Protein AF-A0A9E3WUK9-F1 (afdb_monomer)

Mean predicted aligned error: 15.16 Å

pLDDT: mean 86.9, std 18.85, range [27.3, 98.88]

Solvent-accessible surface area (backbone atoms only — not comparable to full-atom values): 19152 Å² total; per-residue (Å²): 93,77,51,70,45,28,37,90,62,9,17,43,30,38,31,35,29,62,89,91,53,71,79,43,73,78,41,73,63,50,59,67,64,46,23,39,55,69,23,28,66,18,68,28,69,38,76,79,72,46,25,43,40,34,34,31,18,22,61,63,6,18,42,30,39,31,38,27,46,70,85,51,74,73,41,73,69,43,74,60,47,60,68,60,51,26,40,54,17,15,26,35,22,41,36,54,38,78,74,67,48,22,44,39,36,35,32,23,20,65,66,5,17,39,28,35,37,35,30,44,70,85,51,71,70,39,72,76,44,77,65,44,61,68,42,45,16,28,52,32,25,38,38,25,49,40,59,36,76,79,74,48,24,43,40,37,40,31,17,9,62,61,5,16,39,27,37,36,38,30,42,73,88,50,72,71,44,73,65,42,70,66,42,58,68,63,75,39,46,57,26,24,48,54,47,52,46,68,42,77,95,66,47,26,42,42,34,39,36,40,70,92,55,59,32,38,34,37,26,45,74,83,48,75,72,45,70,68,45,69,63,74,88,78,71,80,72,71,80,68,89,68,82,87,82,83,83,87,86,85,89,84,84,88,84,79,88,80,87,87,77,88,70,95,79,74,90,73,97,59,79,79,70,43,59,93,83,36,31,54,30,50,79,43,102,84,36,72,53,64,31,48,60,69,53,22,55,48,37,52,51,40,63,74,41,27,73,84,34,37,29,63,85,36,98,72,41,63,61,16,44,36,93,82,38,36,61,32,54,77,48,95,87,37,59,43,30,32,42,63,68,54,25,53,50,39,50,49,54,53,61,75,67,108

Sequence (354 aa):
LEVLFIGADGKLNVLWKEQNGPWKGPVGISNANIAPPGGGVSLAYYPLNQQLEATFVANNGAVHVIWKTQNGPWNPPVSLTGASVAPPGAATSTTYYPINHQLESFFVDREGAVSLVWKANNGRWSAPVRLSPVGAGVPGRQIASVYQPLNRQLEVLTAGADGALVHLWKANNGAWAAPVALSKPGVATPGSKLSVAFQPLNNQLEAFYSDGELGFVWKAQNQSWVAARRFPAGAPQKPGVSDTTRESGGIAPADRSDAIAADQSAFAMAPRRCKSGFVWREAKPDDYICVPPASRTRTAQENAQAASRRDPNGAYGPNTCVAGYVWREAFDGDVVCVTPEVRATVREENRLSS

Structure (mmCIF, N/CA/C/O backbone):
data_AF-A0A9E3WUK9-F1
#
_entry.id   AF-A0A9E3WUK9-F1
#
loop_
_atom_site.group_PDB
_atom_site.id
_atom_site.type_symbol
_atom_site.label_atom_id
_atom_site.label_alt_id
_atom_site.label_comp_id
_atom_site.label_asym_id
_atom_site.label_entity_id
_atom_site.label_seq_id
_atom_site.pdbx_PDB_ins_code
_atom_site.Cartn_x
_atom_site.Cartn_y
_atom_site.Cartn_z
_atom_site.occupancy
_atom_site.B_iso_or_equiv
_atom_site.auth_seq_id
_atom_site.auth_comp_id
_atom_site.auth_asym_id
_atom_site.auth_atom_id
_atom_site.pdbx_PDB_model_num
ATOM 1 N N . LEU A 1 1 ? -8.243 12.948 11.351 1.00 92.44 1 LEU A N 1
ATOM 2 C CA . LEU A 1 1 ? -7.173 11.934 11.190 1.00 92.44 1 LEU A CA 1
ATOM 3 C C . LEU A 1 1 ? -7.554 10.723 12.013 1.00 92.44 1 LEU A C 1
ATOM 5 O O . LEU A 1 1 ? -8.015 10.911 13.133 1.00 92.44 1 LEU A O 1
ATOM 9 N N . GLU A 1 2 ? -7.347 9.525 11.478 1.00 95.50 2 GLU A N 1
ATOM 10 C CA . GLU A 1 2 ? -7.652 8.255 12.137 1.00 95.50 2 GLU A CA 1
ATOM 11 C C . GLU A 1 2 ? -6.465 7.308 12.047 1.00 95.50 2 GLU A C 1
ATOM 13 O O . GLU A 1 2 ? -5.737 7.312 11.056 1.00 95.50 2 GLU A O 1
ATOM 18 N N . VAL A 1 3 ? -6.289 6.506 13.092 1.00 97.38 3 VAL A N 1
ATOM 19 C CA . VAL A 1 3 ? -5.293 5.442 13.175 1.00 97.38 3 VAL A CA 1
ATOM 20 C C . VAL A 1 3 ? -6.001 4.201 13.683 1.00 97.38 3 VAL A C 1
ATOM 22 O O . VAL A 1 3 ? -6.723 4.258 14.681 1.00 97.38 3 VAL A O 1
ATOM 25 N N . LEU A 1 4 ? -5.801 3.091 12.982 1.00 98.50 4 LEU A N 1
ATOM 26 C CA . LEU A 1 4 ? -6.384 1.805 13.327 1.00 98.50 4 LEU A CA 1
ATOM 27 C C . LEU A 1 4 ? -5.282 0.810 13.680 1.00 98.50 4 LEU A C 1
ATOM 29 O O . LEU A 1 4 ? -4.190 0.862 13.119 1.00 98.50 4 LEU A O 1
ATOM 33 N N . PHE A 1 5 ? -5.582 -0.105 14.597 1.00 98.56 5 PHE A N 1
ATOM 34 C CA . PHE A 1 5 ? -4.666 -1.169 15.003 1.00 98.56 5 PHE A CA 1
ATOM 35 C C . PHE A 1 5 ?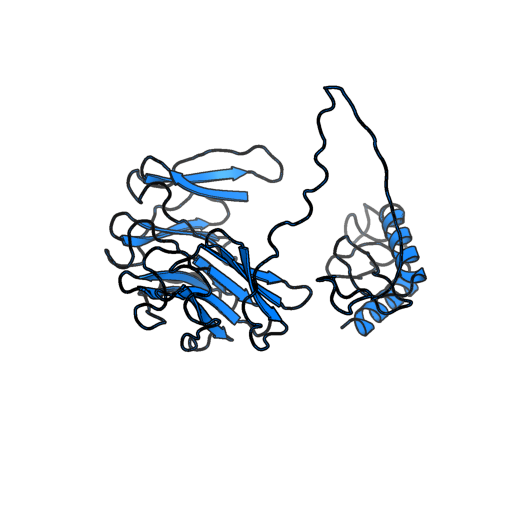 -5.428 -2.358 15.597 1.00 98.56 5 PHE A C 1
ATOM 37 O O . PHE A 1 5 ? -6.522 -2.191 16.140 1.00 98.56 5 PHE A O 1
ATOM 44 N N . ILE A 1 6 ? -4.837 -3.554 15.531 1.00 98.75 6 ILE A N 1
ATOM 45 C CA . ILE A 1 6 ? -5.334 -4.720 16.270 1.00 98.75 6 ILE A CA 1
ATOM 46 C C . ILE A 1 6 ? -4.713 -4.728 17.671 1.00 98.75 6 ILE A C 1
ATOM 48 O O . ILE A 1 6 ? -3.493 -4.818 17.815 1.00 98.75 6 ILE A O 1
ATOM 52 N N . GLY A 1 7 ? -5.552 -4.610 18.699 1.00 98.38 7 GLY A N 1
ATOM 53 C CA . GLY A 1 7 ? -5.149 -4.573 20.104 1.00 98.38 7 GLY A CA 1
ATOM 54 C C . GLY A 1 7 ? -4.708 -5.933 20.650 1.00 98.38 7 GLY A C 1
ATOM 55 O O . GLY A 1 7 ? -4.828 -6.963 19.988 1.00 98.38 7 GLY A O 1
ATOM 56 N N . ALA A 1 8 ? -4.225 -5.941 21.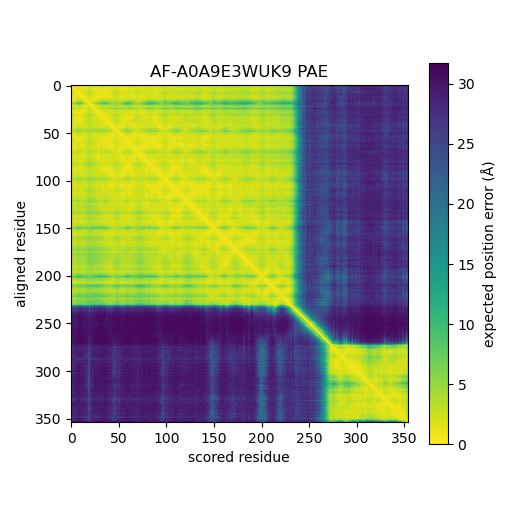895 1.00 98.12 8 ALA A N 1
ATOM 57 C CA . ALA A 1 8 ? -3.814 -7.162 22.598 1.00 98.12 8 ALA A CA 1
ATOM 58 C C . ALA A 1 8 ? -4.962 -8.173 22.791 1.00 98.12 8 ALA A C 1
ATOM 60 O O . ALA A 1 8 ? -4.718 -9.370 22.884 1.00 98.12 8 ALA A O 1
ATOM 61 N N . ASP A 1 9 ? -6.210 -7.697 22.799 1.00 97.88 9 ASP A N 1
ATOM 62 C CA . ASP A 1 9 ? -7.436 -8.501 22.841 1.00 97.88 9 ASP A CA 1
ATOM 63 C C . ASP A 1 9 ? -7.871 -9.019 21.454 1.00 97.88 9 ASP A C 1
ATOM 65 O O . ASP A 1 9 ? -8.982 -9.529 21.292 1.00 97.88 9 ASP A O 1
ATOM 69 N N . GLY A 1 10 ? -7.038 -8.838 20.423 1.00 98.38 10 GLY A N 1
ATOM 70 C CA . GLY A 1 10 ? -7.336 -9.225 19.046 1.00 98.38 10 GLY A CA 1
ATOM 71 C C . GLY A 1 10 ? -8.462 -8.413 18.405 1.00 98.38 10 GLY A C 1
ATOM 72 O O . GLY A 1 10 ? -9.002 -8.828 17.380 1.00 98.38 10 GLY A O 1
ATOM 73 N N . LYS A 1 11 ? -8.850 -7.281 19.008 1.00 98.44 11 LYS A N 1
ATOM 74 C CA . LYS A 1 11 ? -9.889 -6.379 18.509 1.00 98.44 11 LYS A CA 1
ATOM 75 C C . LYS A 1 11 ? -9.291 -5.316 17.595 1.00 98.44 11 LYS A C 1
ATOM 77 O O . LYS A 1 11 ? -8.262 -4.726 17.918 1.00 98.44 11 LYS A O 1
ATOM 82 N N . LEU A 1 12 ? -9.967 -4.997 16.496 1.00 98.62 12 LEU A N 1
ATOM 83 C CA . LEU A 1 12 ? -9.683 -3.787 15.728 1.00 98.62 12 LEU A CA 1
ATOM 84 C C . LEU A 1 12 ? -10.168 -2.552 16.493 1.00 98.62 12 LEU A C 1
ATOM 86 O O . LEU A 1 12 ? -11.351 -2.443 16.826 1.00 98.62 12 LEU A O 1
ATOM 90 N N . ASN A 1 13 ? -9.241 -1.637 16.760 1.00 98.75 13 ASN A N 1
ATOM 91 C CA . ASN A 1 13 ? -9.455 -0.392 17.483 1.00 98.75 13 ASN A CA 1
ATOM 92 C C . ASN A 1 13 ? -9.167 0.810 16.582 1.00 98.75 13 ASN A C 1
ATOM 94 O O . ASN A 1 13 ? -8.337 0.727 15.677 1.00 98.75 13 ASN A O 1
ATOM 98 N N . VAL A 1 14 ? -9.816 1.936 16.876 1.00 98.50 14 VAL A N 1
ATOM 99 C CA . VAL A 1 14 ? -9.551 3.238 16.255 1.00 98.50 14 VAL A CA 1
ATOM 100 C C . VAL A 1 14 ? -9.235 4.286 17.314 1.00 98.50 14 VAL A C 1
ATOM 102 O O . VAL A 1 14 ? -9.871 4.343 18.367 1.00 98.50 14 VAL A O 1
ATOM 105 N N . LEU A 1 15 ? -8.271 5.145 17.007 1.00 97.81 15 LEU A N 1
ATOM 106 C CA . LEU A 1 15 ? -8.046 6.418 17.679 1.00 97.81 15 LEU A CA 1
ATOM 107 C C . LEU A 1 15 ? -8.028 7.537 16.640 1.00 97.81 15 LEU A C 1
ATOM 109 O O . LEU A 1 15 ? -7.585 7.348 15.505 1.00 97.81 15 LEU A O 1
AT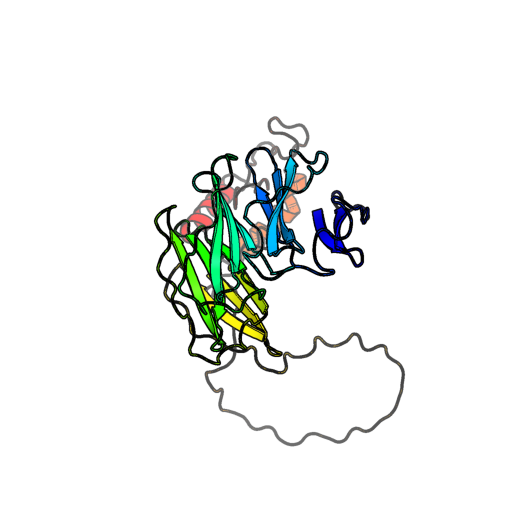OM 113 N N . TRP A 1 16 ? -8.582 8.691 16.994 1.00 96.38 16 TRP A N 1
ATOM 114 C CA . TRP A 1 16 ? -8.818 9.761 16.029 1.00 96.38 16 TRP A CA 1
ATOM 115 C C . TRP A 1 16 ? -8.642 11.138 16.643 1.00 96.38 16 TRP A C 1
ATOM 117 O O . TRP A 1 16 ? -8.727 11.315 17.853 1.00 96.38 16 TRP A O 1
ATOM 127 N N . LYS A 1 17 ? -8.408 12.128 15.790 1.00 94.94 17 LYS A N 1
ATOM 128 C CA . LYS A 1 17 ? -8.461 13.539 16.163 1.00 94.94 17 LYS A CA 1
ATOM 129 C C . LYS A 1 17 ? -9.137 14.354 15.075 1.00 94.94 17 LYS A C 1
ATOM 131 O O . LYS A 1 17 ? -9.019 14.056 13.878 1.00 94.94 17 LYS A O 1
ATOM 136 N N . GLU A 1 18 ? -9.813 15.403 15.507 1.00 92.69 18 GLU A N 1
ATOM 137 C CA . GLU A 1 18 ? -10.437 16.405 14.652 1.00 92.69 18 GLU A CA 1
ATOM 138 C C . GLU A 1 18 ? -9.523 17.624 14.600 1.00 92.69 18 GLU A C 1
ATOM 140 O O . GLU A 1 18 ? -9.120 18.142 15.641 1.00 92.69 18 GLU A O 1
ATOM 145 N N . GLN A 1 19 ? -9.176 18.065 13.388 1.00 89.94 19 GLN A N 1
ATOM 146 C CA . GLN A 1 19 ? -8.257 19.187 13.180 1.00 89.94 19 GLN A CA 1
ATOM 147 C C . GLN A 1 19 ? -6.962 19.005 14.010 1.00 89.94 19 GLN A C 1
ATOM 149 O O . GLN A 1 19 ? -6.326 17.947 13.955 1.00 89.94 19 GLN A O 1
ATOM 154 N N . ASN A 1 20 ? -6.598 20.019 14.799 1.00 91.06 20 ASN A N 1
ATOM 155 C CA . ASN A 1 20 ? -5.471 20.004 15.733 1.00 91.06 20 ASN A CA 1
ATOM 156 C C . ASN A 1 20 ? -5.905 19.780 17.194 1.00 91.06 20 ASN A C 1
ATOM 158 O O . ASN A 1 20 ? -5.151 20.096 18.110 1.00 91.06 20 ASN A O 1
ATOM 162 N N . GLY A 1 21 ? -7.108 19.245 17.416 1.00 95.12 21 GLY A N 1
ATOM 163 C CA . GLY A 1 21 ? -7.596 18.884 18.743 1.00 95.12 21 GLY A CA 1
ATOM 164 C C . GLY A 1 21 ? -6.895 17.654 19.343 1.00 95.12 21 GLY A C 1
ATOM 165 O O . GLY A 1 21 ? -6.080 17.002 18.676 1.00 95.12 21 GLY A O 1
ATOM 166 N N . PRO A 1 22 ? -7.219 17.315 20.605 1.00 96.31 22 PRO A N 1
ATOM 167 C CA . PRO A 1 22 ? -6.667 16.147 21.283 1.00 96.31 22 PRO A CA 1
ATOM 168 C C . PRO A 1 22 ? -7.102 14.839 20.610 1.00 96.31 22 PRO A C 1
ATOM 170 O O . PRO A 1 22 ? -8.139 14.763 19.943 1.00 96.31 22 PRO A O 1
ATOM 173 N N . TRP A 1 23 ? -6.305 13.791 20.820 1.00 97.19 23 TRP A N 1
ATOM 174 C CA . TRP A 1 23 ? -6.667 12.434 20.421 1.00 97.19 23 TRP A CA 1
ATOM 175 C C . TRP A 1 23 ? -7.828 11.897 21.266 1.00 97.19 23 TRP A C 1
ATOM 177 O O . TRP A 1 23 ? -7.895 12.121 22.473 1.00 97.19 23 TRP A O 1
ATOM 187 N N . LYS A 1 24 ? -8.722 11.161 20.611 1.00 97.19 24 LYS A N 1
ATOM 188 C CA . LYS A 1 24 ? -9.867 10.442 21.174 1.00 97.19 24 LYS A CA 1
ATOM 189 C C . LYS A 1 24 ? -9.664 8.933 20.971 1.00 97.19 24 LYS A C 1
ATOM 191 O O . LYS A 1 24 ? -9.055 8.518 19.982 1.00 97.19 24 LYS A O 1
ATOM 196 N N . GLY A 1 25 ? -10.204 8.122 21.882 1.00 95.25 25 GLY A N 1
ATOM 197 C CA . GLY A 1 25 ? -10.056 6.660 21.880 1.00 95.25 25 GLY A CA 1
ATOM 198 C C . GLY A 1 25 ? -8.861 6.157 22.710 1.00 95.25 25 GLY A C 1
ATOM 199 O O . GLY A 1 25 ? -8.317 6.923 23.505 1.00 95.25 25 GLY A O 1
ATOM 200 N N . PRO A 1 26 ? -8.451 4.883 22.550 1.00 96.88 26 PRO A N 1
ATOM 201 C CA . PRO A 1 26 ? -8.921 3.928 21.543 1.00 96.88 26 PRO A CA 1
ATOM 202 C C . PRO A 1 26 ? -10.341 3.405 21.805 1.00 96.88 26 PRO A C 1
ATOM 204 O O . PRO A 1 26 ? -10.722 3.162 22.946 1.00 96.88 26 PRO A O 1
ATOM 207 N N . VAL A 1 27 ? -11.117 3.210 20.737 1.00 97.44 27 VAL A N 1
ATOM 208 C CA . VAL A 1 27 ? -12.442 2.568 20.777 1.00 97.44 27 VAL A CA 1
ATOM 209 C C . VAL A 1 27 ? -12.430 1.328 19.892 1.00 97.44 27 VAL A C 1
ATOM 211 O O . VAL A 1 27 ? -11.956 1.369 18.756 1.00 97.44 27 VAL A O 1
ATOM 214 N N . GLY A 1 28 ? -12.974 0.230 20.411 1.00 98.06 28 GLY A N 1
ATOM 215 C CA . GLY A 1 28 ? -13.128 -1.016 19.674 1.00 98.06 28 GLY A CA 1
ATOM 216 C C . GLY A 1 28 ? -14.235 -0.931 18.625 1.00 98.06 28 GLY A C 1
ATOM 217 O O . GLY A 1 28 ? -15.370 -0.607 18.957 1.00 98.06 28 GLY A O 1
ATOM 218 N N . ILE A 1 29 ? -13.913 -1.262 17.375 1.00 98.38 29 ILE A N 1
ATOM 219 C CA . ILE A 1 29 ? -14.839 -1.231 16.225 1.00 98.38 29 ILE A CA 1
ATOM 220 C C . ILE A 1 29 ? -15.128 -2.632 15.668 1.00 98.38 29 ILE A C 1
ATOM 222 O O . ILE A 1 29 ? -15.655 -2.799 14.576 1.00 98.38 29 ILE A O 1
ATOM 226 N N . SER A 1 30 ? -14.773 -3.667 16.425 1.00 98.50 30 SER A N 1
ATOM 227 C CA . SER A 1 30 ? -15.034 -5.070 16.106 1.00 98.50 30 SER A CA 1
ATOM 228 C C . SER A 1 30 ? -15.166 -5.891 17.391 1.00 98.50 30 SER A C 1
ATOM 230 O O . SER A 1 30 ? -14.964 -5.377 18.496 1.00 98.50 30 SER A O 1
ATOM 232 N N . ASN A 1 31 ? -15.483 -7.177 17.249 1.00 97.81 31 ASN A N 1
ATOM 233 C CA . ASN A 1 31 ? -15.432 -8.125 18.358 1.00 97.81 31 ASN A CA 1
ATOM 234 C C . ASN A 1 31 ? -13.978 -8.431 18.756 1.00 97.81 31 ASN A C 1
ATOM 236 O O . ASN A 1 31 ? -13.058 -8.322 17.944 1.00 97.81 31 ASN A O 1
ATOM 240 N N . ALA A 1 32 ? -13.777 -8.838 20.011 1.00 97.56 32 ALA A N 1
ATOM 241 C CA . ALA A 1 32 ? -12.492 -9.377 20.457 1.00 97.56 32 ALA A CA 1
ATOM 242 C C . ALA A 1 32 ? -12.128 -10.653 19.678 1.00 97.56 32 ALA A C 1
ATOM 244 O O . ALA A 1 32 ? -13.009 -11.342 19.160 1.00 97.56 32 ALA A O 1
ATOM 245 N N . ASN A 1 33 ? -10.834 -10.975 19.622 1.00 98.00 33 ASN A N 1
ATOM 246 C CA . ASN A 1 33 ? -10.295 -12.142 18.918 1.00 98.00 33 ASN A CA 1
ATOM 247 C C . ASN A 1 33 ? -10.683 -12.224 17.429 1.00 98.00 33 ASN A C 1
ATOM 249 O O . ASN A 1 33 ? -10.774 -13.324 16.878 1.00 98.00 33 ASN A O 1
ATOM 253 N N . ILE A 1 34 ? -10.905 -11.093 16.750 1.00 98.50 34 ILE A N 1
ATOM 254 C CA . ILE A 1 34 ? -11.186 -11.111 15.309 1.00 98.50 34 ILE A CA 1
ATOM 255 C C . ILE A 1 34 ? -9.910 -11.352 14.487 1.00 98.50 34 ILE A C 1
ATOM 257 O O . ILE A 1 34 ? -9.943 -12.064 13.482 1.00 98.50 34 ILE A O 1
ATOM 261 N N . ALA A 1 35 ? -8.773 -10.815 14.932 1.00 98.62 35 ALA A N 1
ATOM 262 C CA . ALA A 1 35 ? -7.472 -10.957 14.282 1.00 98.62 35 ALA A CA 1
ATOM 263 C C . ALA A 1 35 ? -6.345 -11.108 15.320 1.00 98.62 35 ALA A C 1
ATOM 265 O O . ALA A 1 35 ? -6.560 -10.796 16.496 1.00 98.62 35 ALA A O 1
ATOM 266 N N . PRO A 1 36 ? -5.144 -11.568 14.920 1.00 98.62 36 PRO A N 1
ATOM 267 C CA . PRO A 1 36 ? -4.026 -11.686 15.848 1.00 98.62 36 PRO A CA 1
ATOM 268 C C . PRO A 1 36 ? -3.604 -10.315 16.394 1.00 98.62 36 PRO A C 1
ATOM 270 O O . PRO A 1 36 ? -3.565 -9.351 15.621 1.00 98.62 36 PRO A O 1
ATOM 273 N N . PRO A 1 37 ? -3.236 -10.209 17.683 1.00 98.62 37 PRO A N 1
ATOM 274 C CA . PRO A 1 37 ? -2.673 -8.986 18.249 1.00 98.62 37 PRO A CA 1
ATOM 275 C C . PRO A 1 37 ? -1.527 -8.414 17.408 1.00 98.62 37 PRO A C 1
ATOM 277 O O . PRO A 1 37 ? -0.608 -9.138 17.031 1.00 98.62 37 PRO A O 1
ATOM 280 N N . GLY A 1 38 ? -1.581 -7.114 17.103 1.00 97.44 38 GLY A N 1
ATOM 281 C CA . GLY A 1 38 ? -0.583 -6.456 16.253 1.00 97.44 38 GLY A CA 1
ATOM 282 C C . GLY A 1 38 ? -0.632 -6.837 14.766 1.00 97.44 38 GLY A C 1
ATOM 283 O O . GLY A 1 38 ? 0.265 -6.446 14.020 1.00 97.44 38 GLY A O 1
ATOM 284 N N . GLY A 1 39 ? -1.656 -7.578 14.324 1.00 97.56 39 GLY A N 1
ATOM 285 C CA . GLY A 1 39 ? -1.875 -7.909 12.917 1.00 97.56 39 GLY A CA 1
ATOM 286 C C . GLY A 1 39 ? -1.977 -6.669 12.023 1.00 97.56 39 GLY A C 1
ATOM 287 O O . GLY A 1 39 ? -2.409 -5.597 12.457 1.00 97.56 39 GLY A O 1
ATOM 288 N N . GLY A 1 40 ? -1.571 -6.821 10.762 1.00 96.25 40 GLY A N 1
ATOM 289 C CA . GLY A 1 40 ? -1.538 -5.726 9.798 1.00 96.25 40 GLY A CA 1
ATOM 290 C C . GLY A 1 40 ? -2.925 -5.156 9.491 1.00 96.25 40 GLY A C 1
ATOM 291 O O . GLY A 1 40 ? -3.870 -5.897 9.219 1.00 96.25 40 GLY A O 1
ATOM 292 N N . VAL A 1 41 ? -3.023 -3.825 9.478 1.00 98.44 41 VAL A N 1
ATOM 293 C CA . VAL A 1 41 ? -4.213 -3.078 9.050 1.00 98.44 41 VAL A CA 1
ATOM 294 C C . VAL A 1 41 ? -3.792 -2.088 7.971 1.00 98.44 41 VAL A C 1
ATOM 296 O O . VAL A 1 41 ? -2.841 -1.331 8.162 1.00 98.44 41 VAL A O 1
ATOM 299 N N . SER A 1 42 ? -4.504 -2.077 6.849 1.00 98.50 42 SER A N 1
ATOM 300 C CA . SER A 1 42 ? -4.350 -1.061 5.809 1.00 98.50 42 SER A CA 1
ATOM 301 C C . SER A 1 42 ? -5.613 -0.227 5.723 1.00 98.50 42 SER A C 1
ATOM 303 O O . SER A 1 42 ? -6.699 -0.788 5.780 1.00 98.50 42 SER A O 1
ATOM 305 N N . LEU A 1 43 ? -5.483 1.091 5.596 1.00 98.06 43 LEU A N 1
ATOM 306 C CA . LEU A 1 43 ? -6.601 2.031 5.536 1.00 98.06 43 LEU A CA 1
ATOM 307 C C . LEU A 1 43 ? -6.478 2.873 4.268 1.00 98.06 43 LEU A C 1
ATOM 309 O O . LEU A 1 43 ? -5.433 3.478 4.034 1.00 98.06 43 LEU A O 1
ATOM 313 N N . ALA A 1 44 ? -7.557 2.967 3.497 1.00 97.69 44 ALA A N 1
ATOM 314 C CA . ALA A 1 44 ? -7.635 3.848 2.341 1.00 97.69 44 ALA A CA 1
ATOM 315 C C . ALA A 1 44 ? -8.866 4.751 2.417 1.00 97.69 44 ALA A C 1
ATOM 317 O O . ALA A 1 44 ? -9.946 4.339 2.847 1.00 97.69 44 ALA A O 1
ATOM 318 N N . TYR A 1 45 ? -8.693 5.993 1.962 1.00 96.56 45 TYR A N 1
ATOM 319 C CA . TYR A 1 45 ? -9.812 6.879 1.682 1.00 96.56 45 TYR A CA 1
ATOM 320 C C . TYR A 1 45 ? -10.334 6.612 0.279 1.00 96.56 45 TYR A C 1
ATOM 322 O O . TYR A 1 45 ? -9.578 6.621 -0.694 1.00 96.56 45 TYR A O 1
ATOM 330 N N . TYR A 1 46 ? -11.639 6.410 0.190 1.00 93.38 46 TYR A N 1
ATOM 331 C CA . TYR A 1 46 ? -12.351 6.200 -1.048 1.00 93.38 46 TYR A CA 1
ATOM 332 C C . TYR A 1 46 ? -13.296 7.384 -1.290 1.00 93.38 46 TYR A C 1
ATOM 334 O O . TYR A 1 46 ? -14.305 7.523 -0.594 1.00 93.38 46 TYR A O 1
ATOM 342 N N . PRO A 1 47 ? -12.976 8.284 -2.245 1.00 91.81 47 PRO A N 1
ATOM 343 C CA . PRO A 1 47 ? -13.702 9.545 -2.408 1.00 91.81 47 PRO A CA 1
ATOM 344 C C . PRO A 1 47 ? -15.192 9.378 -2.698 1.00 91.81 47 PRO A C 1
ATOM 346 O O . PRO A 1 47 ? -16.003 10.198 -2.264 1.00 91.81 47 PRO A O 1
ATOM 349 N N . LEU A 1 48 ? -15.560 8.313 -3.413 1.00 87.44 48 LEU A N 1
ATOM 350 C CA . LEU A 1 48 ? -16.954 8.023 -3.708 1.00 87.44 48 LEU A CA 1
ATOM 351 C C . LEU A 1 48 ? -17.687 7.701 -2.398 1.00 87.44 48 LEU A C 1
ATOM 353 O O . LEU A 1 48 ? -17.355 6.742 -1.707 1.00 87.44 48 LEU A O 1
ATOM 357 N N . ASN A 1 49 ? -18.685 8.521 -2.059 1.00 87.62 49 ASN A N 1
ATOM 358 C CA . ASN A 1 49 ? -19.425 8.487 -0.789 1.00 87.62 49 ASN A CA 1
ATOM 359 C C . ASN A 1 49 ? -18.588 8.807 0.467 1.00 87.62 49 ASN A C 1
ATOM 361 O O . ASN A 1 49 ? -19.033 8.513 1.578 1.00 87.62 49 ASN A O 1
ATOM 365 N N . GLN A 1 50 ? -17.411 9.428 0.303 1.00 93.69 50 GLN A N 1
ATOM 366 C CA . GLN A 1 50 ? -16.517 9.827 1.398 1.00 93.69 50 GLN A CA 1
ATOM 367 C C . GLN A 1 50 ? -16.270 8.680 2.389 1.00 93.69 50 GLN A C 1
ATOM 369 O O . GLN A 1 50 ? -16.578 8.786 3.581 1.00 93.69 50 GLN A O 1
ATOM 374 N N . GLN A 1 51 ? -15.786 7.549 1.880 1.00 95.50 51 GLN A N 1
ATOM 375 C CA . GLN A 1 51 ? -15.592 6.346 2.677 1.00 95.50 51 GLN A CA 1
ATOM 376 C C . GLN A 1 51 ? -14.166 6.229 3.204 1.00 95.50 51 GLN A C 1
ATOM 378 O O . GLN A 1 51 ? -13.198 6.563 2.524 1.00 95.50 51 GLN A O 1
ATOM 383 N N . LEU A 1 52 ? -14.047 5.706 4.419 1.00 97.50 52 LEU A N 1
ATOM 384 C CA . LEU A 1 52 ? -12.808 5.126 4.922 1.00 97.50 52 LEU A CA 1
ATOM 385 C C . LEU A 1 52 ? -13.004 3.620 5.001 1.00 97.50 52 LEU A C 1
ATOM 387 O O . LEU A 1 52 ? -13.966 3.161 5.616 1.00 97.50 52 LEU A O 1
ATOM 391 N N . GLU A 1 53 ? -12.094 2.874 4.384 1.00 98.00 53 GLU A N 1
ATOM 392 C CA . GLU A 1 53 ? -12.142 1.416 4.329 1.00 98.00 53 GLU A CA 1
ATOM 393 C C . GLU A 1 53 ? -10.824 0.844 4.806 1.00 98.00 53 GLU A C 1
ATOM 395 O O . GLU A 1 53 ? -9.756 1.202 4.301 1.00 98.00 53 GLU A O 1
ATOM 400 N N . ALA A 1 54 ? -10.911 -0.039 5.795 1.00 98.50 54 ALA A N 1
ATOM 401 C CA . ALA A 1 54 ? -9.767 -0.720 6.354 1.00 98.50 54 ALA A CA 1
ATOM 402 C C . ALA A 1 54 ? -9.831 -2.214 6.073 1.00 98.50 54 ALA A C 1
ATOM 404 O O . ALA A 1 54 ? -10.861 -2.852 6.294 1.00 98.50 54 ALA A O 1
ATOM 405 N N . THR A 1 55 ? -8.712 -2.769 5.625 1.00 98.81 55 THR A N 1
ATOM 406 C CA . THR A 1 55 ? -8.539 -4.196 5.371 1.00 98.81 55 THR A CA 1
ATOM 407 C C . THR A 1 55 ? -7.545 -4.800 6.346 1.00 98.81 55 THR A C 1
ATOM 409 O O . THR A 1 55 ? -6.547 -4.175 6.712 1.00 98.81 55 THR A O 1
ATOM 412 N N . PHE A 1 56 ? -7.808 -6.033 6.758 1.00 98.88 56 PHE A N 1
ATOM 413 C CA . PHE A 1 56 ? -6.944 -6.796 7.656 1.00 98.88 56 PHE A CA 1
ATOM 414 C C . PHE A 1 56 ? -7.164 -8.295 7.440 1.00 98.88 56 PHE A C 1
ATOM 416 O O . PHE A 1 56 ? -8.163 -8.697 6.842 1.00 98.88 56 PHE A O 1
ATOM 423 N N . VAL A 1 57 ? -6.249 -9.131 7.935 1.00 98.88 57 VAL A N 1
ATOM 424 C CA . VAL A 1 57 ? -6.385 -10.593 7.854 1.00 98.88 57 VAL A CA 1
ATOM 425 C C . VAL A 1 57 ? -6.763 -11.170 9.214 1.00 98.88 57 VAL A C 1
ATOM 427 O O . VAL A 1 57 ? -6.013 -11.052 10.184 1.00 98.88 57 VAL A O 1
ATOM 430 N N . ALA A 1 58 ? -7.940 -11.790 9.279 1.00 98.81 58 ALA A N 1
ATOM 431 C CA . ALA A 1 58 ? -8.524 -12.342 10.497 1.00 98.81 58 ALA A CA 1
ATOM 432 C C . ALA A 1 58 ? -7.797 -13.607 10.992 1.00 98.81 58 ALA A C 1
ATOM 434 O O . ALA A 1 58 ? -6.947 -14.180 10.306 1.00 98.81 58 ALA A O 1
ATOM 435 N N . ASN A 1 59 ? -8.160 -14.078 12.190 1.00 98.75 59 ASN A N 1
ATOM 436 C CA . ASN A 1 59 ? -7.570 -15.270 12.819 1.00 98.75 59 ASN A CA 1
ATOM 437 C C . ASN A 1 59 ? -7.706 -16.550 11.976 1.00 98.75 59 ASN A C 1
ATOM 439 O O . ASN A 1 59 ? -6.848 -17.427 12.028 1.00 98.75 59 ASN A O 1
ATOM 443 N N . ASN A 1 60 ? -8.755 -16.646 11.159 1.00 98.56 60 ASN A N 1
ATOM 444 C CA . ASN A 1 60 ? -8.963 -17.753 10.225 1.00 98.56 60 ASN A CA 1
ATOM 445 C C . ASN A 1 60 ? -8.167 -17.603 8.909 1.00 98.56 60 ASN A C 1
ATOM 447 O O . ASN A 1 60 ? -8.259 -18.473 8.049 1.00 98.56 60 ASN A O 1
ATOM 451 N N . GLY A 1 61 ? -7.411 -16.518 8.716 1.00 98.69 61 GLY A N 1
ATOM 452 C CA . GLY A 1 61 ? -6.659 -16.240 7.490 1.00 98.69 61 GLY A CA 1
ATOM 453 C C . GLY A 1 61 ? -7.476 -15.653 6.334 1.00 98.69 61 GLY A C 1
ATOM 454 O O . GLY A 1 61 ? -6.959 -15.581 5.220 1.00 98.69 61 GLY A O 1
ATOM 455 N N . ALA A 1 62 ? -8.735 -15.264 6.557 1.00 98.81 62 ALA A N 1
ATOM 456 C CA . ALA A 1 62 ? -9.526 -14.538 5.568 1.00 98.81 62 ALA A CA 1
ATOM 457 C C . ALA A 1 62 ? -9.177 -13.043 5.569 1.00 98.81 62 ALA A C 1
ATOM 459 O O . ALA A 1 62 ? -8.903 -12.465 6.623 1.00 98.81 62 ALA A O 1
ATOM 460 N N . VAL A 1 63 ? -9.231 -12.402 4.401 1.00 98.81 63 VAL A N 1
ATOM 461 C CA . VAL A 1 63 ? -9.146 -10.941 4.289 1.00 98.81 63 VAL A CA 1
ATOM 462 C C . VAL A 1 63 ? -10.516 -10.359 4.616 1.00 98.81 63 VAL A C 1
ATOM 464 O O . VAL A 1 63 ? -11.514 -10.748 4.016 1.00 98.81 63 VAL A O 1
ATOM 467 N N . HIS A 1 64 ? -10.571 -9.428 5.560 1.00 98.88 64 HIS A N 1
ATOM 468 C CA . HIS A 1 64 ? -11.780 -8.713 5.955 1.00 98.88 64 HIS A CA 1
ATOM 469 C C . HIS A 1 64 ? -11.691 -7.241 5.559 1.00 98.88 64 HIS A C 1
ATOM 471 O O . HIS A 1 64 ? -10.598 -6.682 5.477 1.00 98.88 64 HIS A O 1
ATOM 477 N N . VAL A 1 65 ? -12.853 -6.612 5.382 1.00 98.75 65 VAL A N 1
ATOM 478 C CA . VAL A 1 65 ? -13.008 -5.158 5.295 1.00 98.75 65 VAL A CA 1
ATOM 479 C C . VAL A 1 65 ? -13.904 -4.656 6.418 1.00 98.75 65 VAL A C 1
ATOM 481 O O . VAL A 1 65 ? -14.877 -5.309 6.795 1.00 98.75 65 VAL A O 1
ATOM 484 N N . ILE A 1 66 ? -13.596 -3.473 6.930 1.00 98.69 66 ILE A N 1
ATOM 485 C CA . ILE A 1 66 ? -14.479 -2.666 7.765 1.00 98.69 66 ILE A CA 1
ATOM 486 C C . ILE A 1 66 ? -14.518 -1.250 7.188 1.00 98.69 66 ILE A C 1
ATOM 488 O O . ILE A 1 66 ? -13.512 -0.775 6.658 1.00 98.69 66 ILE A O 1
ATOM 492 N N . TRP A 1 67 ? -15.655 -0.563 7.260 1.00 98.31 67 TRP A N 1
ATOM 493 C CA . TRP A 1 67 ? -15.777 0.756 6.645 1.00 98.31 67 TRP A CA 1
ATOM 494 C C . TRP A 1 67 ? -16.698 1.699 7.396 1.00 98.31 67 TRP A C 1
ATOM 496 O O . TRP A 1 67 ? -17.579 1.279 8.147 1.00 98.31 67 TRP A O 1
ATOM 506 N N . LYS A 1 68 ? -16.549 2.987 7.110 1.00 97.19 68 LYS A N 1
ATOM 507 C CA . LYS A 1 68 ? -17.542 4.011 7.426 1.00 97.19 68 LYS A CA 1
ATOM 508 C C . LYS A 1 68 ? -17.719 4.966 6.256 1.00 97.19 68 LYS A C 1
ATOM 510 O O . LYS A 1 68 ? -16.819 5.139 5.439 1.00 97.19 68 LYS A O 1
ATOM 515 N N . THR A 1 69 ? -18.875 5.609 6.204 1.00 96.62 69 THR A N 1
ATOM 516 C CA . THR A 1 69 ? -19.275 6.572 5.169 1.00 96.62 69 THR A CA 1
ATOM 517 C C . THR A 1 69 ? -19.489 7.937 5.800 1.00 96.62 69 THR A C 1
ATOM 519 O O . THR A 1 69 ? -20.112 8.008 6.858 1.00 96.62 69 THR A O 1
ATOM 522 N N . GLN A 1 70 ? -19.022 9.012 5.160 1.00 94.12 70 GLN A N 1
ATOM 523 C CA . GLN A 1 70 ? -19.307 10.397 5.573 1.00 94.12 70 GLN A CA 1
ATOM 524 C C . GLN A 1 70 ? -19.006 10.666 7.060 1.00 94.12 70 GLN A C 1
ATOM 526 O O . GLN A 1 70 ? -19.752 11.352 7.753 1.00 94.12 70 GLN A O 1
ATOM 531 N N . ASN A 1 71 ? -17.918 10.076 7.566 1.00 90.88 71 ASN A N 1
ATOM 532 C CA . ASN A 1 71 ? -17.526 10.139 8.978 1.00 90.88 71 ASN A CA 1
ATOM 533 C C . ASN A 1 71 ? -18.591 9.629 9.985 1.00 90.88 71 ASN A C 1
ATOM 535 O O . ASN A 1 71 ? -18.547 9.981 11.161 1.00 90.88 71 ASN A O 1
ATOM 539 N N . GLY A 1 72 ? -19.530 8.792 9.539 1.00 94.81 72 GLY A N 1
ATOM 540 C CA . GLY A 1 72 ? -20.510 8.113 10.385 1.00 94.81 72 GLY A CA 1
ATOM 541 C C . GLY A 1 72 ? -19.923 6.950 11.204 1.00 94.81 72 GLY A C 1
ATOM 542 O O . GLY A 1 72 ? -18.700 6.800 11.296 1.00 94.81 72 GLY A O 1
ATOM 543 N N . PRO A 1 73 ? -20.779 6.105 11.807 1.00 96.19 73 PRO A N 1
ATOM 544 C CA . PRO A 1 73 ? -20.326 4.937 12.555 1.00 96.19 73 PRO A CA 1
ATOM 545 C C . PRO A 1 73 ? -19.625 3.912 11.652 1.00 96.19 73 PRO A C 1
ATOM 547 O O . PRO A 1 73 ? -19.906 3.805 10.456 1.00 96.19 73 PRO A O 1
ATOM 550 N N . TRP A 1 74 ? -18.725 3.131 12.252 1.00 98.19 74 TRP A N 1
ATOM 551 C CA . TRP A 1 74 ? -18.115 1.980 11.594 1.00 98.19 74 TRP A CA 1
ATOM 552 C C . TRP A 1 74 ? -19.136 0.855 11.426 1.00 98.19 74 TRP A C 1
ATOM 554 O O . TRP A 1 74 ? -19.853 0.499 12.360 1.00 98.19 74 TRP A O 1
ATOM 564 N N . ASN A 1 75 ? -19.177 0.290 10.227 1.00 98.31 75 ASN A N 1
ATOM 565 C CA . ASN A 1 75 ? -19.925 -0.920 9.922 1.00 98.31 75 ASN A CA 1
ATOM 566 C C . ASN A 1 75 ? -19.210 -2.134 10.525 1.00 98.31 75 ASN A C 1
ATOM 568 O O . ASN A 1 75 ? -18.003 -2.072 10.742 1.00 98.31 75 ASN A O 1
ATOM 572 N N . PRO A 1 76 ? -19.910 -3.247 10.788 1.00 97.88 76 PRO A N 1
ATOM 573 C CA . PRO A 1 76 ? -19.257 -4.467 11.243 1.00 97.88 76 PRO A CA 1
ATOM 574 C C . PRO A 1 76 ? -18.297 -5.026 10.173 1.00 97.88 76 PRO A C 1
ATOM 576 O O . PRO A 1 76 ? -18.563 -4.885 8.976 1.00 97.88 76 PRO A O 1
ATOM 579 N N . PRO A 1 77 ? -17.201 -5.698 10.574 1.00 98.38 77 PRO A N 1
ATOM 580 C CA . PRO A 1 77 ? -16.293 -6.343 9.632 1.00 98.38 77 PRO A CA 1
ATOM 581 C C . PRO A 1 77 ? -16.979 -7.416 8.777 1.00 98.38 77 PRO A C 1
ATOM 583 O O . PRO A 1 77 ? -17.713 -8.256 9.298 1.00 98.38 77 PRO A O 1
ATOM 586 N N . VAL A 1 78 ? -16.661 -7.450 7.484 1.00 98.19 78 VAL A N 1
ATOM 587 C CA . VAL A 1 78 ? -17.163 -8.439 6.517 1.00 98.19 78 VAL A CA 1
ATOM 588 C C . VAL A 1 78 ? -15.988 -9.166 5.871 1.00 98.19 78 VAL A C 1
ATOM 590 O O . VAL A 1 78 ? -14.996 -8.538 5.504 1.00 98.19 78 VAL A O 1
ATOM 593 N N . SER A 1 79 ? -16.093 -10.490 5.731 1.00 98.44 79 SER A N 1
ATOM 594 C CA . SER A 1 79 ? -15.081 -11.287 5.029 1.00 98.44 79 SER A CA 1
ATOM 595 C C . SER A 1 79 ? -15.173 -11.060 3.521 1.00 98.44 79 SER A C 1
ATOM 597 O O . SER A 1 79 ? -16.247 -11.205 2.938 1.00 98.44 79 SER A O 1
ATOM 599 N N . LEU A 1 80 ? -14.049 -10.729 2.891 1.00 98.62 80 LEU A N 1
ATOM 600 C CA . LEU A 1 80 ? -13.910 -10.596 1.439 1.00 98.62 80 LEU A CA 1
ATOM 601 C C . LEU A 1 80 ? -13.501 -11.909 0.769 1.00 98.62 80 LEU A C 1
ATOM 603 O O . LEU A 1 80 ? -13.735 -12.101 -0.421 1.00 98.62 80 LEU A O 1
ATOM 607 N N . THR A 1 81 ? -12.879 -12.812 1.524 1.00 98.69 81 THR A N 1
ATOM 608 C CA . THR A 1 81 ? -12.380 -14.093 1.018 1.00 98.69 81 THR A CA 1
ATOM 609 C C . THR A 1 81 ? -12.891 -15.266 1.849 1.00 98.69 81 THR A C 1
ATOM 611 O O . THR A 1 81 ? -13.502 -15.091 2.905 1.00 98.69 81 THR A O 1
ATOM 614 N N . GLY A 1 82 ? -12.604 -16.486 1.389 1.00 98.06 82 GLY A N 1
ATOM 615 C CA . GLY A 1 82 ? -12.666 -17.673 2.240 1.00 98.06 82 GLY A CA 1
ATOM 616 C C . GLY A 1 82 ? -11.571 -17.671 3.314 1.00 98.06 82 GLY A C 1
ATOM 617 O O . GLY A 1 82 ? -10.653 -16.843 3.291 1.00 98.06 82 GLY A O 1
ATOM 618 N N . ALA A 1 83 ? -11.674 -18.618 4.247 1.00 98.19 83 ALA A N 1
ATOM 619 C CA . ALA A 1 83 ? -10.643 -18.872 5.250 1.00 98.19 83 ALA A CA 1
ATOM 620 C C . ALA A 1 83 ? -9.332 -19.360 4.608 1.00 98.19 83 ALA A C 1
ATOM 622 O O . ALA A 1 83 ? -9.318 -19.864 3.486 1.00 98.19 83 ALA A O 1
ATOM 623 N N . SER A 1 84 ? -8.234 -19.234 5.351 1.00 97.75 84 SER A N 1
ATOM 624 C CA . SER A 1 84 ? -6.899 -19.728 4.996 1.00 97.75 84 SER A CA 1
ATOM 625 C C . SER A 1 84 ? -6.285 -19.155 3.715 1.00 97.75 84 SER A C 1
ATOM 627 O O . SER A 1 84 ? -5.289 -19.690 3.246 1.00 97.75 84 SER A O 1
ATOM 629 N N . VAL A 1 85 ? -6.798 -18.046 3.177 1.00 98.06 85 VAL A N 1
ATOM 630 C CA . VAL A 1 85 ? -6.226 -17.413 1.975 1.00 98.06 85 VAL A CA 1
ATOM 631 C C . VAL A 1 85 ? -4.865 -16.769 2.263 1.00 98.06 85 VAL A C 1
ATOM 633 O O . VAL A 1 85 ? -3.956 -16.847 1.444 1.00 98.06 85 VAL A O 1
ATOM 636 N N . ALA A 1 86 ? -4.680 -16.190 3.448 1.00 98.38 86 ALA A N 1
ATOM 637 C CA . ALA A 1 86 ? -3.408 -15.626 3.892 1.00 98.38 86 ALA A CA 1
ATOM 638 C C . ALA A 1 86 ? -3.046 -16.114 5.309 1.00 98.38 86 ALA A C 1
ATOM 640 O O . ALA A 1 86 ? -3.892 -16.688 6.017 1.00 98.38 86 ALA A O 1
ATOM 641 N N . PRO A 1 87 ? -1.786 -15.949 5.750 1.00 98.62 87 PRO A N 1
ATOM 642 C CA . PRO A 1 87 ? -1.434 -16.139 7.154 1.00 98.62 87 PRO A CA 1
ATOM 643 C C . PRO A 1 87 ? -2.233 -15.183 8.058 1.00 98.62 87 PRO A C 1
ATOM 645 O O . PRO A 1 87 ? -2.422 -14.026 7.685 1.00 98.62 87 PRO A O 1
ATOM 648 N N . PRO A 1 88 ? -2.710 -15.617 9.237 1.00 98.81 88 PRO A N 1
ATOM 649 C CA . PRO A 1 88 ? -3.425 -14.735 10.157 1.00 98.81 88 PRO A CA 1
ATOM 650 C C . PRO A 1 88 ? -2.608 -13.482 10.494 1.00 98.81 88 PRO A C 1
ATOM 652 O O . PRO A 1 88 ? -1.417 -13.579 10.782 1.00 98.81 88 PRO A O 1
ATOM 655 N N . GLY A 1 89 ? -3.239 -12.304 10.461 1.00 98.62 89 GLY A N 1
ATOM 656 C CA . GLY A 1 89 ? -2.565 -11.032 10.743 1.00 98.62 89 GLY A CA 1
ATOM 657 C C . GLY A 1 89 ? -1.588 -10.555 9.659 1.00 98.62 89 GLY A C 1
ATOM 658 O O . GLY A 1 89 ? -0.884 -9.571 9.889 1.00 98.62 89 GLY A O 1
ATOM 659 N N . ALA A 1 90 ? -1.549 -11.219 8.496 1.00 98.56 90 ALA A N 1
ATOM 660 C CA . ALA A 1 90 ? -0.762 -10.804 7.340 1.00 98.56 90 ALA A CA 1
ATOM 661 C C . ALA A 1 90 ? -0.977 -9.326 6.982 1.00 98.56 90 ALA A C 1
ATOM 663 O O . ALA A 1 90 ? -2.087 -8.793 7.083 1.00 98.56 90 ALA A O 1
ATOM 664 N N . ALA 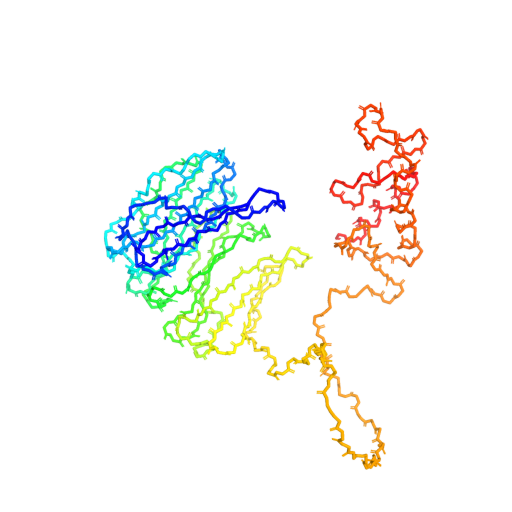A 1 91 ? 0.092 -8.674 6.522 1.00 98.31 91 ALA A N 1
ATOM 665 C CA . ALA A 1 91 ? 0.001 -7.314 6.016 1.00 98.31 91 ALA A CA 1
ATOM 666 C C . ALA A 1 91 ? -0.873 -7.255 4.753 1.00 98.31 91 ALA A C 1
ATOM 668 O O . ALA A 1 91 ? -0.770 -8.100 3.863 1.00 98.31 91 ALA A O 1
ATOM 669 N N . THR A 1 92 ? -1.697 -6.211 4.671 1.00 98.56 92 THR A N 1
ATOM 670 C CA . THR A 1 92 ? -2.405 -5.826 3.447 1.00 98.56 92 THR A CA 1
ATOM 671 C C . THR A 1 92 ? -1.932 -4.444 3.008 1.00 98.56 92 THR A C 1
ATOM 673 O O . THR A 1 92 ? -1.440 -3.661 3.826 1.00 98.56 92 THR A O 1
ATOM 676 N N . SER A 1 93 ? -2.077 -4.127 1.726 1.00 98.62 93 SER A N 1
ATOM 677 C CA . SER A 1 93 ? -1.892 -2.772 1.210 1.00 98.62 93 SER A CA 1
ATOM 678 C C . SER A 1 93 ? -3.094 -2.399 0.365 1.00 98.62 93 SER A C 1
ATOM 680 O O . SER A 1 93 ? -3.321 -2.996 -0.682 1.00 98.62 93 SER A O 1
ATOM 682 N N . THR A 1 94 ? -3.895 -1.459 0.856 1.00 98.62 94 THR A N 1
ATOM 683 C CA . THR A 1 94 ? -5.104 -0.992 0.184 1.00 98.62 94 THR A CA 1
ATOM 684 C C . THR A 1 94 ? -4.850 0.377 -0.408 1.00 98.62 94 THR A C 1
ATOM 686 O O . THR A 1 94 ? -4.378 1.289 0.268 1.00 98.62 94 THR A O 1
ATOM 689 N N . THR A 1 95 ? -5.134 0.534 -1.695 1.00 98.25 95 THR A N 1
ATOM 690 C CA . THR A 1 95 ? -4.886 1.779 -2.422 1.00 98.25 95 THR A CA 1
ATOM 691 C C . THR A 1 95 ? -6.090 2.156 -3.264 1.00 98.25 95 THR A C 1
ATOM 693 O O . THR A 1 95 ? -6.705 1.319 -3.924 1.00 98.25 95 THR A O 1
ATOM 696 N N . TYR A 1 96 ? -6.415 3.448 -3.238 1.00 97.31 96 TYR A N 1
ATOM 697 C CA . TYR A 1 96 ? -7.382 4.026 -4.154 1.00 97.31 96 TYR A CA 1
ATOM 698 C C . TYR A 1 96 ? -6.750 4.234 -5.526 1.00 97.31 96 TYR A C 1
ATOM 700 O O . TYR A 1 96 ? -5.763 4.956 -5.671 1.00 97.31 96 TYR A O 1
ATOM 708 N N . TYR A 1 97 ? -7.359 3.618 -6.531 1.00 94.75 97 TYR A N 1
ATOM 709 C CA . TYR A 1 97 ? -7.024 3.781 -7.931 1.00 94.75 97 TYR A CA 1
ATOM 710 C C . TYR A 1 97 ? -8.124 4.611 -8.612 1.00 94.75 97 TYR A C 1
ATOM 712 O O . TYR A 1 97 ? -9.244 4.126 -8.784 1.00 94.75 97 TYR A O 1
ATOM 720 N N . PRO A 1 98 ? -7.858 5.877 -8.995 1.00 91.69 98 PRO A N 1
ATOM 721 C CA . PRO A 1 98 ? -8.913 6.791 -9.439 1.00 91.69 98 PRO A CA 1
ATOM 722 C C . PRO A 1 98 ? -9.699 6.336 -10.669 1.00 91.69 98 PRO A C 1
ATOM 724 O O . PRO A 1 98 ? -10.867 6.691 -10.819 1.00 91.69 98 PRO A O 1
ATOM 727 N N . ILE A 1 99 ? -9.083 5.547 -11.551 1.00 88.44 99 ILE A N 1
ATOM 728 C CA . ILE A 1 99 ? -9.761 5.061 -12.752 1.00 88.44 99 ILE A CA 1
ATOM 729 C C . ILE A 1 99 ? -10.824 4.034 -12.356 1.00 88.44 99 ILE A C 1
ATOM 731 O O . ILE A 1 99 ? -10.527 3.014 -11.734 1.00 88.44 99 ILE A O 1
ATOM 735 N N . ASN A 1 100 ? -12.067 4.301 -12.765 1.00 88.56 100 ASN A N 1
ATOM 736 C CA . ASN A 1 100 ? -13.266 3.539 -12.395 1.00 88.56 100 ASN A CA 1
ATOM 737 C C . ASN A 1 100 ? -13.529 3.491 -10.885 1.00 88.56 100 ASN A C 1
ATOM 739 O O . ASN A 1 100 ? -14.177 2.562 -10.402 1.00 88.56 100 ASN A O 1
ATOM 743 N N . HIS A 1 101 ? -13.010 4.481 -10.148 1.00 92.62 101 HIS A N 1
ATOM 744 C CA . HIS A 1 101 ? -13.147 4.584 -8.702 1.00 92.62 101 HIS A CA 1
ATOM 745 C C . HIS A 1 101 ? -12.868 3.240 -8.026 1.00 92.62 101 HIS A C 1
ATOM 747 O O . HIS A 1 101 ? -13.774 2.631 -7.463 1.00 92.62 101 HIS A O 1
ATOM 753 N N . GLN A 1 102 ? -11.645 2.737 -8.117 1.00 95.88 102 GLN A N 1
ATOM 754 C CA . GLN A 1 102 ? -11.309 1.424 -7.585 1.00 95.88 102 GLN A CA 1
ATOM 755 C C . GLN A 1 102 ? -10.662 1.506 -6.208 1.00 95.88 102 GLN A C 1
ATOM 757 O O . GLN A 1 102 ? -9.830 2.373 -5.955 1.00 95.88 102 GLN A O 1
ATOM 762 N N . LEU A 1 103 ? -11.024 0.571 -5.334 1.00 97.50 103 LEU A N 1
ATOM 763 C CA . LEU A 1 103 ? -10.174 0.171 -4.218 1.00 97.50 103 LEU A CA 1
ATOM 764 C C . LEU A 1 103 ? -9.602 -1.201 -4.530 1.00 97.50 103 LEU A C 1
ATOM 766 O O . LEU A 1 103 ? -10.338 -2.107 -4.924 1.00 97.50 103 LEU A O 1
ATOM 770 N N . GLU A 1 104 ? -8.304 -1.348 -4.313 1.00 98.31 104 GLU A N 1
ATOM 771 C CA . GLU A 1 104 ? -7.586 -2.603 -4.508 1.00 98.31 104 GLU A CA 1
ATOM 772 C C . GLU A 1 104 ? -6.764 -2.887 -3.266 1.00 98.31 104 GLU A C 1
ATOM 774 O O . GLU A 1 104 ? -6.022 -2.018 -2.808 1.00 98.31 104 GLU A O 1
ATOM 779 N N . SER A 1 105 ? -6.942 -4.084 -2.712 1.00 98.62 105 SER A N 1
ATOM 780 C CA . SER A 1 105 ? -6.235 -4.552 -1.529 1.00 98.62 105 SER A CA 1
ATOM 781 C C . SER A 1 105 ? -5.350 -5.728 -1.899 1.00 98.62 105 SER A C 1
ATOM 783 O O . SER A 1 105 ? -5.841 -6.762 -2.357 1.00 98.62 105 SER A O 1
ATOM 785 N N . PHE A 1 106 ? -4.048 -5.551 -1.706 1.00 98.81 106 PHE A N 1
ATOM 786 C CA . PHE A 1 106 ? -3.011 -6.524 -2.021 1.00 98.81 106 PHE A CA 1
ATOM 787 C C . PHE A 1 106 ? -2.526 -7.229 -0.763 1.00 98.81 106 PHE A C 1
ATOM 789 O O . PHE A 1 106 ? -2.410 -6.616 0.300 1.00 98.81 106 PHE A O 1
ATOM 796 N N . PHE A 1 107 ? -2.193 -8.506 -0.897 1.00 98.69 107 PHE A N 1
ATOM 797 C CA . PHE A 1 107 ? -1.607 -9.329 0.156 1.00 98.69 107 PHE A CA 1
ATOM 798 C C . PHE A 1 107 ? -0.746 -10.433 -0.461 1.00 98.69 107 PHE A C 1
ATOM 800 O O . PHE A 1 107 ? -0.895 -10.772 -1.636 1.00 98.69 107 PHE A O 1
ATOM 807 N N . VAL A 1 108 ? 0.156 -11.002 0.337 1.00 98.56 108 VAL A N 1
ATOM 808 C CA . VAL A 1 108 ? 0.888 -12.217 -0.037 1.00 98.56 108 VAL A CA 1
ATOM 809 C C . VAL A 1 108 ? 0.160 -13.414 0.568 1.00 98.56 108 VAL A C 1
ATOM 811 O O . VAL A 1 108 ? 0.020 -13.502 1.793 1.00 98.56 108 VAL A O 1
ATOM 814 N N . ASP A 1 109 ? -0.338 -14.303 -0.288 1.00 98.31 109 ASP A N 1
ATOM 815 C CA . ASP A 1 109 ? -1.081 -15.495 0.123 1.00 98.31 109 ASP A CA 1
ATOM 816 C C . ASP A 1 109 ? -0.180 -16.557 0.776 1.00 98.31 109 ASP A C 1
ATOM 818 O O . ASP A 1 109 ? 1.029 -16.371 0.948 1.00 98.31 109 ASP A O 1
ATOM 822 N N . ARG A 1 110 ? -0.777 -17.670 1.217 1.00 97.88 110 ARG A N 1
ATOM 823 C CA . ARG A 1 110 ? -0.045 -18.733 1.925 1.00 97.88 110 ARG A CA 1
ATOM 824 C C . ARG A 1 110 ? 0.994 -19.442 1.066 1.00 97.88 110 ARG A C 1
ATOM 826 O O . ARG A 1 110 ? 1.953 -19.975 1.617 1.00 97.88 110 ARG A O 1
ATOM 833 N N . GLU A 1 111 ? 0.833 -19.418 -0.250 1.00 97.12 111 GLU A N 1
ATOM 834 C CA . GLU A 1 111 ? 1.790 -19.978 -1.201 1.00 97.12 111 GLU A CA 1
ATOM 835 C C . GLU A 1 111 ? 2.871 -18.959 -1.610 1.00 97.12 111 GLU A C 1
ATOM 837 O O . GLU A 1 111 ? 3.756 -19.260 -2.412 1.00 97.12 111 GLU A O 1
ATOM 842 N N . GLY A 1 112 ? 2.835 -17.746 -1.056 1.00 97.69 112 GLY A N 1
ATOM 843 C CA . GLY A 1 112 ? 3.810 -16.700 -1.343 1.00 97.69 112 GLY A CA 1
ATOM 844 C C . GLY A 1 112 ? 3.529 -15.952 -2.643 1.00 97.69 112 GLY A C 1
ATOM 845 O O . GLY A 1 112 ? 4.409 -15.256 -3.143 1.00 97.69 112 GLY A O 1
ATOM 846 N N . ALA A 1 113 ? 2.340 -16.093 -3.228 1.00 98.19 113 ALA A N 1
ATOM 847 C CA . ALA A 1 113 ? 1.954 -15.310 -4.389 1.00 98.19 113 ALA A CA 1
ATOM 848 C C . ALA A 1 113 ? 1.319 -13.977 -3.968 1.00 98.19 113 ALA A C 1
ATOM 850 O O . ALA A 1 113 ? 0.590 -13.884 -2.980 1.00 98.19 113 ALA A O 1
ATOM 851 N N . VAL A 1 114 ? 1.585 -12.932 -4.748 1.00 98.56 114 VAL A N 1
ATOM 852 C CA . VAL A 1 114 ? 0.883 -11.656 -4.652 1.00 98.56 114 VAL A CA 1
ATOM 853 C C . VAL A 1 114 ? -0.531 -11.861 -5.176 1.00 98.56 114 VAL A C 1
ATOM 855 O O . VAL A 1 114 ? -0.732 -12.243 -6.330 1.00 98.56 114 VAL A O 1
ATOM 858 N N . SER A 1 115 ? -1.505 -11.591 -4.320 1.00 98.56 115 SER A N 1
ATOM 859 C CA . SER A 1 115 ? -2.929 -11.737 -4.589 1.00 98.56 115 SER A CA 1
ATOM 860 C C . SER A 1 115 ? -3.657 -10.435 -4.263 1.00 98.56 115 SER A C 1
ATOM 862 O O . SER A 1 115 ? -3.162 -9.603 -3.496 1.00 98.56 115 SER A O 1
ATOM 864 N N . LEU A 1 116 ? -4.827 -10.237 -4.870 1.00 98.19 116 LEU A N 1
ATOM 865 C CA . LEU A 1 116 ? -5.642 -9.049 -4.653 1.00 98.19 116 LEU A CA 1
ATOM 866 C C . LEU A 1 116 ? -7.132 -9.364 -4.509 1.00 98.19 116 LEU A C 1
ATOM 868 O O . LEU A 1 116 ? -7.642 -10.336 -5.068 1.00 98.19 116 LEU A O 1
ATOM 872 N N . VAL A 1 117 ? -7.834 -8.471 -3.823 1.00 98.75 117 VAL A N 1
ATOM 873 C CA . VAL A 1 117 ? -9.288 -8.285 -3.920 1.00 98.75 117 VAL A CA 1
ATOM 874 C C . VAL A 1 117 ? -9.556 -6.832 -4.285 1.00 98.75 117 VAL A C 1
ATOM 876 O O . VAL A 1 117 ? -8.829 -5.937 -3.851 1.00 98.75 117 VAL A O 1
ATOM 879 N N . TRP A 1 118 ? -10.574 -6.576 -5.101 1.00 98.44 118 TRP A N 1
ATOM 880 C CA . TRP A 1 118 ? -10.868 -5.225 -5.573 1.00 98.44 118 TRP A CA 1
ATOM 881 C C . TRP A 1 118 ? -12.358 -4.947 -5.671 1.00 98.44 118 TRP A C 1
ATOM 883 O O . TRP A 1 118 ? -13.169 -5.862 -5.765 1.00 98.44 118 TRP A O 1
ATOM 893 N N . LYS A 1 119 ? -12.723 -3.669 -5.698 1.00 97.25 119 LYS A N 1
ATOM 894 C CA . LYS A 1 119 ? -14.050 -3.212 -6.117 1.00 97.25 119 LYS A CA 1
ATOM 895 C C . LYS A 1 119 ? -13.923 -1.963 -6.976 1.00 97.25 119 LYS A C 1
ATOM 897 O O . LYS A 1 119 ? -12.963 -1.214 -6.830 1.00 97.25 119 LYS A O 1
ATOM 902 N N . ALA A 1 120 ? -14.913 -1.717 -7.826 1.00 95.81 120 ALA A N 1
ATOM 903 C CA . ALA A 1 120 ? -15.034 -0.504 -8.635 1.00 95.81 120 ALA A CA 1
ATOM 904 C C . ALA A 1 120 ? -16.385 0.164 -8.381 1.00 95.81 120 ALA A C 1
ATOM 906 O O . ALA A 1 120 ? -17.368 -0.527 -8.110 1.00 95.81 120 ALA A O 1
ATOM 907 N N . ASN A 1 121 ? -16.442 1.493 -8.494 1.00 93.31 121 ASN A N 1
ATOM 908 C CA . ASN A 1 121 ? -17.678 2.283 -8.377 1.00 93.31 121 ASN A CA 1
ATOM 909 C C . ASN A 1 121 ? -18.531 1.944 -7.134 1.00 93.31 121 ASN A C 1
ATOM 911 O O . ASN A 1 121 ? -19.758 1.918 -7.190 1.00 93.31 121 ASN A O 1
ATOM 915 N N . ASN A 1 122 ? -17.872 1.640 -6.016 1.00 90.50 122 ASN A N 1
ATOM 916 C CA . ASN A 1 122 ? -18.463 1.199 -4.756 1.00 90.50 122 ASN A CA 1
ATOM 917 C C . ASN A 1 122 ? -19.382 -0.031 -4.884 1.00 90.50 122 ASN A C 1
ATOM 919 O O . ASN A 1 122 ? -20.299 -0.219 -4.086 1.00 90.50 122 ASN A O 1
ATOM 923 N N . GLY A 1 123 ? -19.148 -0.858 -5.901 1.00 94.62 123 GLY A N 1
ATOM 924 C CA . GLY A 1 123 ? -19.837 -2.121 -6.096 1.00 94.62 123 GLY A CA 1
ATOM 925 C C . GLY A 1 123 ? -19.353 -3.207 -5.138 1.00 94.62 123 GLY A C 1
ATOM 926 O O . GLY A 1 123 ? -18.669 -2.960 -4.142 1.00 94.62 123 GLY A O 1
ATOM 927 N N . ARG A 1 124 ? -19.708 -4.450 -5.465 1.00 96.38 124 ARG A N 1
ATOM 928 C CA . ARG A 1 124 ? -19.257 -5.626 -4.715 1.00 96.38 124 ARG A CA 1
ATOM 929 C C . ARG A 1 124 ? -17.748 -5.815 -4.863 1.00 96.38 124 ARG A C 1
ATOM 931 O O . ARG A 1 124 ? -17.192 -5.570 -5.931 1.00 96.38 124 ARG A O 1
ATOM 938 N N . TRP A 1 125 ? -17.124 -6.300 -3.794 1.00 98.19 125 TRP A N 1
ATOM 939 C CA . TRP A 1 125 ? -15.760 -6.809 -3.849 1.00 98.19 125 TRP A CA 1
ATOM 940 C C . TRP A 1 125 ? -15.688 -8.060 -4.729 1.00 98.19 125 TRP A C 1
ATOM 942 O O . TRP A 1 125 ? -16.618 -8.868 -4.770 1.00 98.19 125 TRP A O 1
ATOM 952 N N . SER A 1 126 ? -14.582 -8.192 -5.448 1.00 98.19 126 SER A N 1
ATOM 953 C CA . SER A 1 126 ? -14.267 -9.328 -6.297 1.00 98.19 126 SER A CA 1
ATOM 954 C C . SER A 1 126 ? -13.964 -10.576 -5.469 1.00 98.19 126 SER A C 1
ATOM 956 O O . SER A 1 126 ? -13.579 -10.496 -4.302 1.00 98.19 126 SER A O 1
ATOM 958 N N . ALA A 1 127 ? -14.024 -11.741 -6.115 1.00 96.75 127 ALA A N 1
ATOM 959 C CA . ALA A 1 127 ? -13.288 -12.906 -5.633 1.00 96.75 127 ALA A CA 1
ATOM 960 C C . ALA A 1 127 ? -11.768 -12.610 -5.613 1.00 96.75 127 ALA A C 1
ATOM 962 O O . ALA A 1 127 ? -11.314 -11.735 -6.366 1.00 96.75 127 ALA A O 1
ATOM 963 N N . PRO A 1 128 ? -10.976 -13.308 -4.777 1.00 97.00 128 PRO A N 1
ATOM 964 C CA . PRO A 1 128 ? -9.528 -13.139 -4.762 1.00 97.00 128 PRO A CA 1
ATOM 965 C C . PRO A 1 128 ? -8.907 -13.573 -6.093 1.00 97.00 128 PRO A C 1
ATOM 967 O O . PRO A 1 128 ? -9.257 -14.617 -6.644 1.00 97.00 128 PRO A O 1
ATOM 970 N N . VAL A 1 129 ? -7.965 -12.774 -6.593 1.00 97.31 129 VAL A N 1
ATOM 971 C CA . VAL A 1 129 ? -7.223 -13.029 -7.833 1.00 97.31 129 VAL A CA 1
ATOM 972 C C . VAL A 1 129 ? -5.736 -13.085 -7.523 1.00 97.31 129 VAL A C 1
ATOM 974 O O . VAL A 1 129 ? -5.195 -12.165 -6.913 1.00 97.31 129 VAL A O 1
ATOM 977 N N . ARG A 1 130 ? -5.067 -14.144 -7.978 1.00 97.75 130 ARG A N 1
ATOM 978 C CA . ARG A 1 130 ? -3.612 -14.288 -7.882 1.00 97.75 130 ARG A CA 1
ATOM 979 C C . ARG A 1 130 ? -2.936 -13.591 -9.065 1.00 97.75 130 ARG A C 1
ATOM 981 O O . ARG A 1 130 ? -3.276 -13.869 -10.211 1.00 97.75 130 ARG A O 1
ATOM 988 N N . LEU A 1 131 ? -1.989 -12.696 -8.785 1.00 98.00 131 LEU A N 1
ATOM 989 C CA . LEU A 1 131 ? -1.266 -11.897 -9.785 1.00 98.00 131 LEU A CA 1
ATOM 990 C C . LEU A 1 131 ? 0.116 -12.441 -10.140 1.00 98.00 131 LEU A C 1
ATOM 992 O O . LEU A 1 131 ? 0.662 -12.090 -11.184 1.00 98.00 131 LEU A O 1
ATOM 996 N N . SER A 1 132 ? 0.706 -13.260 -9.273 1.00 97.69 132 SER A N 1
ATOM 997 C CA . SER A 1 132 ? 2.059 -13.781 -9.459 1.00 97.69 132 SER A CA 1
ATOM 998 C C . SER A 1 132 ? 2.124 -15.302 -9.326 1.00 97.69 132 SER A C 1
ATOM 1000 O O . SER A 1 132 ? 1.227 -15.921 -8.750 1.00 97.69 132 SER A O 1
ATOM 1002 N N . PRO A 1 133 ? 3.233 -15.919 -9.765 1.00 94.62 133 PRO A N 1
ATOM 1003 C CA . PRO A 1 133 ? 3.611 -17.248 -9.306 1.00 94.62 133 PRO A CA 1
ATOM 1004 C C . PRO A 1 133 ? 3.811 -17.302 -7.784 1.00 94.62 133 PRO A C 1
ATOM 1006 O O . PRO A 1 133 ? 3.937 -16.271 -7.112 1.00 94.62 133 PRO A O 1
ATOM 1009 N N . VAL A 1 134 ? 3.871 -18.526 -7.263 1.00 94.75 134 VAL A N 1
ATOM 1010 C CA . VAL A 1 134 ? 4.232 -18.820 -5.869 1.00 94.75 134 VAL A CA 1
ATOM 1011 C C . VAL A 1 134 ? 5.648 -18.323 -5.551 1.00 94.75 134 VAL A C 1
ATOM 1013 O O . VAL A 1 134 ? 6.515 -18.315 -6.423 1.00 94.75 134 VAL A O 1
ATOM 1016 N N . GLY A 1 135 ? 5.881 -17.894 -4.310 1.00 89.88 135 GLY A N 1
ATOM 1017 C CA . GLY A 1 135 ? 7.187 -17.400 -3.845 1.00 89.88 135 GLY A CA 1
ATOM 1018 C C . GLY A 1 135 ? 7.598 -15.989 -4.301 1.00 89.88 135 GLY A C 1
ATOM 1019 O O . GLY A 1 135 ? 8.698 -15.549 -3.964 1.00 89.88 135 GLY A O 1
ATOM 1020 N N . ALA A 1 136 ? 6.735 -15.259 -5.019 1.00 95.69 136 ALA A N 1
ATOM 1021 C CA . ALA A 1 136 ? 6.975 -13.859 -5.393 1.00 95.69 136 ALA A CA 1
ATOM 1022 C C . ALA A 1 136 ? 7.088 -12.921 -4.177 1.00 95.69 136 ALA A C 1
ATOM 1024 O O . ALA A 1 136 ? 7.742 -11.886 -4.247 1.00 95.69 136 ALA A O 1
ATOM 1025 N N . GLY A 1 137 ? 6.464 -13.288 -3.061 1.00 97.38 137 GLY A N 1
ATOM 1026 C CA . GLY A 1 137 ? 6.634 -12.679 -1.752 1.00 97.38 137 GLY A CA 1
ATOM 1027 C C . GLY A 1 137 ? 6.748 -13.752 -0.672 1.00 97.38 137 GLY A C 1
ATOM 1028 O O . GLY A 1 137 ? 6.579 -14.947 -0.920 1.00 97.38 137 GLY A O 1
ATOM 1029 N N . VAL A 1 138 ? 7.001 -13.321 0.559 1.00 98.38 138 VAL A N 1
ATOM 1030 C CA . VAL A 1 138 ? 6.966 -14.211 1.726 1.00 98.38 138 VAL A CA 1
ATOM 1031 C C . VAL A 1 138 ? 5.588 -14.118 2.400 1.00 98.38 138 VAL A C 1
ATOM 1033 O O . VAL A 1 138 ? 5.164 -13.006 2.728 1.00 98.38 138 VAL A O 1
ATOM 1036 N N . PRO A 1 139 ? 4.882 -15.243 2.642 1.00 98.50 139 PRO A N 1
ATOM 1037 C CA . PRO A 1 139 ? 3.561 -15.235 3.267 1.00 98.50 139 PRO A CA 1
ATOM 1038 C C . PRO A 1 139 ? 3.507 -14.396 4.547 1.00 98.50 139 PRO A C 1
ATOM 1040 O O . PRO A 1 139 ? 4.339 -14.535 5.445 1.00 98.50 139 PRO A O 1
ATOM 1043 N N . GLY A 1 140 ? 2.506 -13.518 4.635 1.00 94.75 140 GLY A N 1
ATOM 1044 C CA . GLY A 1 140 ? 2.265 -12.667 5.804 1.00 94.75 140 GLY A CA 1
ATOM 1045 C C . GLY A 1 140 ? 3.195 -11.463 5.956 1.00 94.75 140 GLY A C 1
ATOM 1046 O O . GLY A 1 140 ? 2.980 -10.642 6.850 1.00 94.75 140 GLY A O 1
ATOM 1047 N N . ARG A 1 141 ? 4.205 -11.332 5.092 1.00 96.94 141 ARG A N 1
ATOM 1048 C CA . ARG A 1 141 ? 5.149 -10.212 5.105 1.00 96.94 141 ARG A CA 1
ATOM 1049 C C . ARG A 1 141 ? 4.604 -9.005 4.358 1.00 96.94 141 ARG A C 1
ATOM 1051 O O . ARG A 1 141 ? 3.499 -9.019 3.822 1.00 96.94 141 ARG A O 1
ATOM 1058 N N . GLN A 1 142 ? 5.371 -7.921 4.410 1.00 97.06 142 GLN A N 1
ATOM 1059 C CA . GLN A 1 142 ? 4.918 -6.633 3.924 1.00 97.06 142 GLN A CA 1
ATOM 1060 C C . GLN A 1 142 ? 4.777 -6.624 2.399 1.00 97.06 142 GLN A C 1
ATOM 1062 O O . GLN A 1 142 ? 5.565 -7.208 1.654 1.00 97.06 142 GLN A O 1
ATOM 1067 N N . ILE A 1 143 ? 3.745 -5.923 1.958 1.00 98.31 143 ILE A N 1
ATOM 1068 C CA . ILE A 1 143 ? 3.481 -5.552 0.578 1.00 98.31 143 ILE A CA 1
ATOM 1069 C C . ILE A 1 143 ? 3.112 -4.073 0.605 1.00 98.31 143 ILE A C 1
ATOM 1071 O O . ILE A 1 143 ? 2.507 -3.606 1.574 1.00 98.31 143 ILE A O 1
ATOM 1075 N N . ALA A 1 144 ? 3.515 -3.321 -0.410 1.00 98.44 144 ALA A N 1
ATOM 1076 C CA . ALA A 1 144 ? 3.189 -1.907 -0.497 1.00 98.44 144 ALA A CA 1
ATOM 1077 C C . ALA A 1 144 ? 2.695 -1.578 -1.896 1.00 98.44 144 ALA A C 1
ATOM 1079 O O . ALA A 1 144 ? 3.265 -2.040 -2.885 1.00 98.44 144 ALA A O 1
ATOM 1080 N N . SER A 1 145 ? 1.649 -0.766 -1.960 1.00 98.44 145 SER A N 1
ATOM 1081 C CA . SER A 1 145 ? 1.097 -0.273 -3.207 1.00 98.44 145 SER A CA 1
ATOM 1082 C C . SER A 1 145 ? 0.956 1.240 -3.204 1.00 98.44 145 SER A C 1
ATOM 1084 O O . SER A 1 145 ? 0.791 1.867 -2.158 1.00 98.44 145 SER A O 1
ATOM 1086 N N . VAL A 1 146 ? 1.018 1.831 -4.394 1.00 97.50 146 VAL A N 1
ATOM 1087 C CA . VAL A 1 146 ? 0.802 3.265 -4.584 1.00 97.50 146 VAL A CA 1
ATOM 1088 C C . VAL A 1 146 ? 0.273 3.551 -5.981 1.00 97.50 146 VAL A C 1
ATOM 1090 O O . VAL A 1 146 ? 0.628 2.891 -6.958 1.00 97.50 146 VAL A O 1
ATOM 1093 N N . TYR A 1 147 ? -0.585 4.561 -6.076 1.00 95.38 147 TYR A N 1
ATOM 1094 C CA . TYR A 1 147 ? -1.009 5.104 -7.355 1.00 95.38 147 TYR A CA 1
ATOM 1095 C C . TYR A 1 147 ? 0.011 6.129 -7.856 1.00 95.38 147 TYR A C 1
ATOM 1097 O O . TYR A 1 147 ? 0.293 7.118 -7.180 1.00 95.38 147 TYR A O 1
ATOM 1105 N N . GLN A 1 148 ? 0.521 5.911 -9.064 1.00 89.06 148 GLN A N 1
ATOM 1106 C CA . GLN A 1 148 ? 1.340 6.849 -9.815 1.00 89.06 148 GLN A CA 1
ATOM 1107 C C . GLN A 1 148 ? 0.448 7.561 -10.853 1.00 89.06 148 GLN A C 1
ATOM 1109 O O . GLN A 1 148 ? 0.050 6.950 -11.851 1.00 89.06 148 GLN A O 1
ATOM 1114 N N . PRO A 1 149 ? 0.133 8.859 -10.673 1.00 85.06 149 PRO A N 1
ATOM 1115 C CA . PRO A 1 149 ? -0.674 9.618 -11.629 1.00 85.06 149 PRO A CA 1
ATOM 1116 C C . PRO A 1 149 ? -0.052 9.673 -13.024 1.00 85.06 149 PRO A C 1
ATOM 1118 O O . PRO A 1 149 ? -0.770 9.604 -14.026 1.00 85.06 149 PRO A O 1
ATOM 1121 N N . LEU A 1 150 ? 1.282 9.744 -13.097 1.00 77.38 150 LEU A N 1
ATOM 1122 C CA . LEU A 1 150 ? 2.005 9.666 -14.359 1.00 77.38 150 LEU A CA 1
ATOM 1123 C C . LEU A 1 150 ? 1.759 8.289 -14.996 1.00 77.38 150 LEU A C 1
ATOM 1125 O O . LEU A 1 150 ? 2.149 7.265 -14.439 1.00 77.38 150 LEU A O 1
ATOM 1129 N N . ASN A 1 151 ? 1.108 8.277 -16.163 1.00 77.31 151 ASN A N 1
ATOM 1130 C CA . ASN A 1 151 ? 0.618 7.083 -16.875 1.00 77.31 151 ASN A CA 1
ATOM 1131 C C . ASN A 1 151 ? -0.497 6.297 -16.169 1.00 77.31 151 ASN A C 1
ATOM 1133 O O . ASN A 1 151 ? -0.838 5.193 -16.600 1.00 77.31 151 ASN A O 1
ATOM 1137 N N . ARG A 1 152 ? -1.096 6.880 -15.122 1.00 87.62 152 ARG A N 1
ATOM 1138 C CA . ARG A 1 152 ? -2.231 6.320 -14.381 1.00 87.62 152 ARG A CA 1
ATOM 1139 C C . ARG A 1 152 ? -1.982 4.865 -13.969 1.00 87.62 152 ARG A C 1
ATOM 1141 O O . ARG A 1 152 ? -2.782 3.971 -14.274 1.00 87.62 152 ARG A O 1
ATOM 1148 N N . GLN A 1 153 ? -0.849 4.628 -13.317 1.00 93.06 153 GLN A N 1
ATOM 1149 C CA . GLN A 1 153 ? -0.397 3.296 -12.934 1.00 93.06 153 GLN A CA 1
ATOM 1150 C C . GLN A 1 153 ? -0.690 3.000 -11.471 1.00 93.06 153 GLN A C 1
ATOM 1152 O O . GLN A 1 153 ? -0.596 3.879 -10.619 1.00 93.06 153 GLN A O 1
ATOM 1157 N N . LEU A 1 154 ? -1.046 1.753 -11.188 1.00 96.38 154 LEU A N 1
ATOM 1158 C CA . LEU A 1 154 ? -1.032 1.216 -9.836 1.00 96.38 154 LEU A CA 1
ATOM 1159 C C . LEU A 1 154 ? 0.191 0.314 -9.716 1.00 96.38 154 LEU A C 1
ATOM 1161 O O . LEU A 1 154 ? 0.369 -0.589 -10.531 1.00 96.38 154 LEU A O 1
ATOM 1165 N N . GLU A 1 155 ? 1.027 0.607 -8.732 1.00 97.19 155 GLU A N 1
ATOM 1166 C CA . GLU A 1 155 ? 2.334 -0.005 -8.521 1.00 97.19 155 GLU A CA 1
ATOM 1167 C C . GLU A 1 155 ? 2.276 -0.840 -7.247 1.00 97.19 155 GLU A C 1
ATOM 1169 O O . GLU A 1 155 ? 1.746 -0.368 -6.242 1.00 97.19 155 GLU A O 1
ATOM 1174 N N . VAL A 1 156 ? 2.812 -2.060 -7.273 1.00 98.38 156 VAL A N 1
ATOM 1175 C CA . VAL A 1 156 ? 2.817 -2.984 -6.131 1.00 98.38 156 VAL A CA 1
ATOM 1176 C C . VAL A 1 156 ? 4.197 -3.602 -5.988 1.00 98.38 156 VAL A C 1
ATOM 1178 O O . VAL A 1 156 ? 4.765 -4.092 -6.963 1.00 98.38 156 VAL A O 1
ATOM 1181 N N . LEU A 1 157 ? 4.742 -3.578 -4.774 1.00 98.38 157 LEU A N 1
ATOM 1182 C CA . LEU A 1 157 ? 6.061 -4.115 -4.474 1.00 98.38 157 LEU A CA 1
ATOM 1183 C C . LEU A 1 157 ? 6.030 -5.053 -3.268 1.00 98.38 157 LEU A C 1
ATOM 1185 O O . LEU A 1 157 ? 5.312 -4.818 -2.294 1.00 98.38 157 LEU A O 1
ATOM 1189 N N . THR A 1 158 ? 6.852 -6.098 -3.320 1.00 98.12 158 THR A N 1
ATOM 1190 C CA . THR A 1 158 ? 7.142 -6.982 -2.185 1.00 98.12 158 THR A CA 1
ATOM 1191 C C . THR A 1 158 ? 8.597 -7.463 -2.217 1.00 98.12 158 THR A C 1
ATOM 1193 O O . THR A 1 158 ? 9.309 -7.225 -3.191 1.00 98.12 158 THR A O 1
ATOM 1196 N N . ALA A 1 159 ? 9.060 -8.106 -1.146 1.00 97.06 159 ALA A N 1
ATOM 1197 C CA . ALA A 1 159 ? 10.355 -8.781 -1.099 1.00 97.06 159 ALA A CA 1
ATOM 1198 C C . ALA A 1 159 ? 10.136 -10.299 -1.175 1.00 97.06 159 ALA A C 1
ATOM 1200 O O . ALA A 1 159 ? 9.478 -10.882 -0.305 1.00 97.06 159 ALA A O 1
ATOM 1201 N N . GLY A 1 160 ? 10.688 -10.916 -2.217 1.00 96.31 160 GLY A N 1
ATOM 1202 C CA . GLY A 1 160 ? 10.565 -12.339 -2.515 1.00 96.31 160 GLY A CA 1
ATOM 1203 C C . GLY A 1 160 ? 11.270 -13.240 -1.506 1.00 96.31 160 GLY A C 1
ATOM 1204 O O . GLY A 1 160 ? 12.028 -12.786 -0.644 1.00 96.31 160 GLY A O 1
ATOM 1205 N N . ALA A 1 161 ? 11.025 -14.546 -1.622 1.00 93.69 161 ALA A N 1
ATOM 1206 C CA . ALA A 1 161 ? 11.638 -15.558 -0.757 1.00 93.69 161 ALA A CA 1
ATOM 1207 C C . ALA A 1 161 ? 13.168 -15.661 -0.916 1.00 93.69 161 ALA A C 1
ATOM 1209 O O . ALA A 1 161 ? 13.855 -16.113 -0.005 1.00 93.69 161 ALA A O 1
ATOM 1210 N N . ASP A 1 162 ? 13.700 -15.211 -2.050 1.00 94.12 162 ASP A N 1
ATOM 1211 C CA . ASP A 1 162 ? 15.128 -15.136 -2.366 1.00 94.12 162 ASP A CA 1
ATOM 1212 C C . ASP A 1 162 ? 15.757 -13.776 -2.002 1.00 94.12 162 ASP A C 1
ATOM 1214 O O . ASP A 1 162 ? 16.942 -13.549 -2.247 1.00 94.12 162 ASP A O 1
ATOM 1218 N N . GLY A 1 163 ? 14.974 -12.852 -1.433 1.00 94.12 163 GLY A N 1
ATOM 1219 C CA . GLY A 1 163 ? 15.424 -11.506 -1.089 1.00 94.12 163 GLY A CA 1
ATOM 1220 C C . GLY A 1 163 ? 15.475 -10.521 -2.262 1.00 94.12 163 GLY A C 1
ATOM 1221 O O . GLY A 1 163 ? 15.948 -9.396 -2.085 1.00 94.12 163 GLY A O 1
ATOM 1222 N N . ALA A 1 164 ? 15.006 -10.898 -3.455 1.00 95.69 164 ALA A N 1
ATOM 1223 C CA . ALA A 1 164 ? 14.819 -9.950 -4.546 1.00 95.69 164 ALA A CA 1
ATOM 1224 C C . ALA A 1 164 ? 13.587 -9.063 -4.293 1.00 95.69 164 ALA A C 1
ATOM 1226 O O . ALA A 1 164 ? 12.554 -9.519 -3.802 1.00 95.69 164 ALA A O 1
ATOM 1227 N N . LEU A 1 165 ? 13.670 -7.782 -4.653 1.00 97.25 165 LEU A N 1
ATOM 1228 C CA . LEU A 1 165 ? 12.501 -6.909 -4.712 1.00 97.25 165 LEU A CA 1
ATOM 1229 C C . LEU A 1 165 ? 11.685 -7.269 -5.953 1.00 97.25 165 LEU A C 1
ATOM 1231 O O . LEU A 1 165 ? 12.216 -7.276 -7.063 1.00 97.25 165 LEU A O 1
ATOM 1235 N N . VAL A 1 166 ? 10.400 -7.543 -5.768 1.00 97.50 166 VAL A N 1
ATOM 1236 C CA . VAL A 1 166 ? 9.464 -7.926 -6.827 1.00 97.50 166 VAL A CA 1
ATOM 1237 C C . VAL A 1 166 ? 8.472 -6.797 -7.048 1.00 97.50 166 VAL A C 1
ATOM 1239 O O . VAL A 1 166 ? 7.942 -6.231 -6.093 1.00 97.50 166 VAL A O 1
ATOM 1242 N N . HIS A 1 167 ? 8.220 -6.476 -8.312 1.00 97.38 167 HIS A N 1
ATOM 1243 C CA . HIS A 1 167 ? 7.354 -5.389 -8.746 1.00 97.38 167 HIS A CA 1
ATOM 1244 C C . HIS A 1 167 ? 6.292 -5.889 -9.719 1.00 97.38 167 HIS A C 1
ATOM 1246 O O . HIS A 1 167 ? 6.576 -6.651 -10.641 1.00 97.38 167 HIS A O 1
ATOM 1252 N N . LEU A 1 168 ? 5.058 -5.455 -9.488 1.00 97.62 168 LEU A N 1
ATOM 1253 C CA . LEU A 1 168 ? 3.909 -5.670 -10.352 1.00 97.62 168 LEU A CA 1
ATOM 1254 C C . LEU A 1 168 ? 3.251 -4.318 -10.600 1.00 97.62 168 LEU A C 1
ATOM 1256 O O . LEU A 1 168 ? 3.238 -3.452 -9.722 1.00 97.62 168 LEU A O 1
ATOM 1260 N N . TRP A 1 169 ? 2.659 -4.145 -11.775 1.00 96.50 169 TRP A N 1
ATOM 1261 C CA . TRP A 1 169 ? 1.932 -2.923 -12.085 1.00 96.50 169 TRP A CA 1
ATOM 1262 C C . TRP A 1 169 ? 0.782 -3.176 -13.044 1.00 96.50 169 TRP A C 1
ATOM 1264 O O . TRP A 1 169 ? 0.782 -4.138 -13.813 1.00 96.50 169 TRP A O 1
ATOM 1274 N N . LYS A 1 170 ? -0.179 -2.259 -13.046 1.00 95.25 170 LYS A N 1
ATOM 1275 C CA . LYS A 1 170 ? -1.127 -2.095 -14.150 1.00 95.25 170 LYS A CA 1
ATOM 1276 C C . LYS A 1 170 ? -1.203 -0.634 -14.553 1.00 95.25 170 LYS A C 1
ATOM 1278 O O . LYS A 1 170 ? -0.973 0.255 -13.736 1.00 95.25 170 LYS A O 1
ATOM 1283 N N . ALA A 1 171 ? -1.543 -0.378 -15.810 1.00 91.25 171 ALA A N 1
ATOM 1284 C CA . ALA A 1 171 ? -1.668 0.966 -16.366 1.00 91.25 171 ALA A CA 1
ATOM 1285 C C . ALA A 1 171 ? -3.041 1.148 -17.004 1.00 91.25 171 ALA A C 1
ATOM 1287 O O . ALA A 1 171 ? -3.535 0.227 -17.649 1.00 91.25 171 ALA A O 1
ATOM 1288 N N . ASN A 1 172 ? -3.636 2.334 -16.864 1.00 89.50 172 ASN A N 1
ATOM 1289 C CA . ASN A 1 172 ? -4.893 2.695 -17.534 1.00 89.50 172 ASN A CA 1
ATOM 1290 C C . ASN A 1 172 ? -6.033 1.675 -17.338 1.00 89.50 172 ASN A C 1
ATOM 1292 O O . ASN A 1 172 ? -6.831 1.447 -18.242 1.00 89.50 172 ASN A O 1
ATOM 1296 N N . ASN A 1 173 ? -6.095 1.045 -16.162 1.00 87.94 173 ASN A N 1
ATOM 1297 C CA . ASN A 1 173 ? -7.007 -0.052 -15.845 1.00 87.94 173 ASN A CA 1
ATOM 1298 C C . ASN A 1 173 ? -6.959 -1.244 -16.827 1.00 87.94 173 ASN A C 1
ATOM 1300 O O . ASN A 1 173 ? -7.952 -1.944 -17.016 1.00 87.94 173 ASN A O 1
ATOM 1304 N N . GLY A 1 174 ? -5.813 -1.462 -17.469 1.00 91.56 174 GLY A N 1
ATOM 1305 C CA . GLY A 1 174 ? -5.547 -2.653 -18.262 1.00 91.56 174 GLY A CA 1
ATOM 1306 C C . GLY A 1 174 ? -5.238 -3.875 -17.397 1.00 91.56 174 GLY A C 1
ATOM 1307 O O . GLY A 1 174 ? -5.364 -3.854 -16.170 1.00 91.56 174 GLY A O 1
ATOM 1308 N N . ALA A 1 175 ? -4.794 -4.943 -18.058 1.00 92.19 175 ALA A N 1
ATOM 1309 C CA . ALA A 1 175 ? -4.309 -6.138 -17.383 1.00 92.19 175 ALA A CA 1
ATOM 1310 C C . ALA A 1 175 ? -3.087 -5.831 -16.500 1.00 92.19 175 ALA A C 1
ATOM 1312 O O . ALA A 1 175 ? -2.292 -4.933 -16.795 1.00 92.19 175 ALA A O 1
ATOM 1313 N N . TRP A 1 176 ? -2.934 -6.610 -15.430 1.00 96.62 176 TRP A N 1
ATOM 1314 C CA . TRP A 1 176 ? -1.708 -6.618 -14.641 1.00 96.62 176 TRP A CA 1
ATOM 1315 C C . TRP A 1 176 ? -0.551 -7.149 -15.480 1.00 96.62 176 TRP A C 1
ATOM 1317 O O . TRP A 1 176 ? -0.675 -8.171 -16.156 1.00 96.62 176 TRP A O 1
ATOM 1327 N N . ALA A 1 177 ? 0.574 -6.446 -15.430 1.00 93.44 177 ALA A N 1
ATOM 1328 C CA . ALA A 1 177 ? 1.821 -6.934 -15.979 1.00 93.44 177 ALA A CA 1
ATOM 1329 C C . ALA A 1 177 ? 2.323 -8.135 -15.170 1.00 93.44 177 ALA A C 1
ATOM 1331 O O . ALA A 1 177 ? 2.057 -8.255 -13.970 1.00 93.44 177 ALA A O 1
ATOM 1332 N N . ALA A 1 178 ? 3.079 -9.009 -15.836 1.00 87.75 178 ALA A N 1
ATOM 1333 C CA . ALA A 1 178 ? 3.765 -10.097 -15.159 1.00 87.75 178 ALA A CA 1
ATOM 1334 C C . ALA A 1 178 ? 4.751 -9.539 -14.109 1.00 87.75 178 ALA A C 1
ATOM 1336 O O . ALA A 1 178 ? 5.345 -8.481 -14.342 1.00 87.75 178 ALA A O 1
ATOM 1337 N N . PRO A 1 179 ? 4.958 -10.240 -12.980 1.00 92.31 179 PRO A N 1
ATOM 1338 C CA . PRO A 1 179 ? 5.912 -9.808 -11.967 1.00 92.31 179 PRO A CA 1
ATOM 1339 C C . PRO A 1 179 ? 7.330 -9.706 -12.531 1.00 92.31 179 PRO A C 1
ATOM 1341 O O . PRO A 1 179 ? 7.784 -10.601 -13.245 1.00 92.31 179 PRO A O 1
ATOM 1344 N N . VAL A 1 180 ? 8.046 -8.647 -12.159 1.00 93.12 180 VAL A N 1
ATOM 1345 C CA . VAL A 1 180 ? 9.456 -8.445 -12.511 1.00 93.12 180 VAL A CA 1
ATOM 1346 C C . VAL A 1 180 ? 10.305 -8.289 -11.257 1.00 93.12 180 VAL A C 1
ATOM 1348 O O . VAL A 1 180 ? 9.882 -7.682 -10.273 1.00 93.12 180 VAL A O 1
ATOM 1351 N N . ALA A 1 181 ? 11.524 -8.820 -11.291 1.00 92.31 181 ALA A N 1
ATOM 1352 C CA . ALA A 1 181 ? 12.508 -8.565 -10.250 1.00 92.31 181 ALA A CA 1
ATOM 1353 C C . ALA A 1 181 ? 13.164 -7.195 -10.489 1.00 92.31 181 ALA A C 1
ATOM 1355 O O . ALA A 1 181 ? 13.741 -6.950 -11.548 1.00 92.31 181 ALA A O 1
ATOM 1356 N N . LEU A 1 182 ? 13.095 -6.305 -9.501 1.00 93.25 182 LEU A N 1
ATOM 1357 C CA . LEU A 1 182 ? 13.785 -5.009 -9.511 1.00 93.25 182 LEU A CA 1
ATOM 1358 C C . LEU A 1 182 ? 15.238 -5.111 -9.052 1.00 93.25 182 LEU A C 1
ATOM 1360 O O . LEU A 1 182 ? 16.024 -4.179 -9.228 1.00 93.25 182 LEU A O 1
ATOM 1364 N N . SER A 1 183 ? 15.592 -6.223 -8.418 1.00 93.81 183 SER A N 1
ATOM 1365 C CA . SER A 1 183 ? 16.911 -6.441 -7.854 1.00 93.81 183 SER A CA 1
ATOM 1366 C C . SER A 1 183 ? 17.346 -7.889 -8.025 1.00 93.81 183 SER A C 1
ATOM 1368 O O . SER A 1 183 ? 16.543 -8.777 -8.299 1.00 93.81 183 SER A O 1
ATOM 1370 N N . LYS A 1 184 ? 18.642 -8.132 -7.827 1.00 92.75 184 LYS A N 1
ATOM 1371 C CA . LYS A 1 184 ? 19.170 -9.492 -7.712 1.00 92.75 184 LYS A CA 1
ATOM 1372 C C . LYS A 1 184 ? 18.679 -10.146 -6.403 1.00 92.75 184 LYS A C 1
ATOM 1374 O O . LYS A 1 184 ? 18.341 -9.409 -5.467 1.00 92.75 184 LYS A O 1
ATOM 1379 N N . PRO A 1 185 ? 18.687 -11.487 -6.318 1.00 95.12 185 PRO A N 1
ATOM 1380 C CA . PRO A 1 185 ? 18.516 -12.204 -5.057 1.00 95.12 185 PRO A CA 1
ATOM 1381 C C . PRO A 1 185 ? 19.488 -11.707 -3.976 1.00 95.12 185 PRO A C 1
ATOM 1383 O O . PRO A 1 185 ? 20.612 -11.305 -4.283 1.00 95.12 185 PRO A O 1
ATOM 1386 N N . GLY A 1 186 ? 19.048 -11.718 -2.718 1.00 93.31 186 GLY A N 1
ATOM 1387 C CA . GLY A 1 186 ? 19.833 -11.304 -1.550 1.00 93.31 186 GLY A CA 1
ATOM 1388 C C . GLY A 1 186 ? 20.028 -9.794 -1.369 1.00 93.31 186 GLY A C 1
ATOM 1389 O O . GLY A 1 186 ? 20.718 -9.384 -0.440 1.00 93.31 186 GLY A O 1
ATOM 1390 N N . VAL A 1 187 ? 19.439 -8.947 -2.223 1.00 93.56 187 VAL A N 1
ATOM 1391 C CA . VAL A 1 187 ? 19.524 -7.482 -2.066 1.00 93.56 187 VAL A CA 1
ATOM 1392 C C . VAL A 1 187 ? 18.791 -6.994 -0.818 1.00 93.56 187 VAL A C 1
ATOM 1394 O O . VAL A 1 187 ? 19.244 -6.031 -0.198 1.00 93.56 187 VAL A O 1
ATOM 1397 N N . ALA A 1 188 ? 17.691 -7.649 -0.457 1.00 94.81 188 ALA A N 1
ATOM 1398 C CA . ALA A 1 188 ? 16.980 -7.487 0.802 1.00 94.81 188 ALA A CA 1
ATOM 1399 C C . ALA A 1 188 ? 16.908 -8.843 1.524 1.00 94.81 188 ALA A C 1
ATOM 1401 O O . ALA A 1 188 ? 17.088 -9.895 0.909 1.00 94.81 188 ALA A O 1
ATOM 1402 N N . THR A 1 189 ? 16.583 -8.855 2.816 1.00 95.69 189 THR A N 1
ATOM 1403 C CA . THR A 1 189 ? 16.178 -10.117 3.463 1.00 95.69 189 THR A CA 1
ATOM 1404 C C . THR A 1 189 ? 14.795 -10.567 2.973 1.00 95.69 189 THR A C 1
ATOM 1406 O O . THR A 1 189 ? 13.947 -9.712 2.675 1.00 95.69 189 THR A O 1
ATOM 1409 N N . PRO A 1 190 ? 14.523 -11.882 2.892 1.00 96.94 190 PRO A N 1
ATOM 1410 C CA . PRO A 1 190 ? 13.219 -12.386 2.476 1.00 96.94 190 PRO A CA 1
ATOM 1411 C C . PRO A 1 190 ? 12.067 -11.791 3.291 1.00 96.94 190 PRO A C 1
ATOM 1413 O O . PRO A 1 190 ? 12.030 -11.898 4.519 1.00 96.94 190 PRO A O 1
ATOM 1416 N N . GLY A 1 191 ? 11.112 -11.154 2.608 1.00 94.94 191 GLY A N 1
ATOM 1417 C CA . GLY A 1 191 ? 9.973 -10.513 3.264 1.00 94.94 191 GLY A CA 1
ATOM 1418 C C . GLY A 1 191 ? 10.313 -9.267 4.091 1.00 94.94 191 GLY A C 1
ATOM 1419 O O . GLY A 1 191 ? 9.590 -8.960 5.045 1.00 94.94 191 GLY A O 1
ATOM 1420 N N . SER A 1 192 ? 11.406 -8.574 3.749 1.00 95.62 192 SER A N 1
ATOM 1421 C CA . SER A 1 192 ? 11.784 -7.280 4.331 1.00 95.62 192 SER A CA 1
ATOM 1422 C C . SER A 1 192 ? 10.604 -6.313 4.413 1.00 95.62 192 SER A C 1
ATOM 1424 O O . SER A 1 192 ? 9.728 -6.287 3.544 1.00 95.62 192 SER A O 1
ATOM 1426 N N . LYS A 1 193 ? 10.607 -5.469 5.451 1.00 94.88 193 LYS A N 1
ATOM 1427 C CA . LYS A 1 193 ? 9.651 -4.361 5.544 1.00 94.88 193 LYS A CA 1
ATOM 1428 C C . LYS A 1 193 ? 9.886 -3.424 4.374 1.00 94.88 193 LYS A C 1
ATOM 1430 O O . LYS A 1 193 ? 11.038 -3.121 4.064 1.00 94.88 193 LYS A O 1
ATOM 1435 N N . LEU A 1 194 ? 8.807 -2.950 3.764 1.00 95.50 194 LEU A N 1
ATOM 1436 C CA . LEU A 1 194 ? 8.899 -2.054 2.624 1.00 95.50 194 LEU A CA 1
ATOM 1437 C C . LEU A 1 194 ? 7.800 -0.995 2.620 1.00 95.50 194 LEU A C 1
ATOM 1439 O O . LEU A 1 194 ? 6.712 -1.191 3.161 1.00 95.50 194 LEU A O 1
ATOM 1443 N N . SER A 1 195 ? 8.102 0.124 1.982 1.00 96.94 195 SER A N 1
ATOM 1444 C CA . SER A 1 195 ? 7.163 1.199 1.694 1.00 96.94 195 SER A CA 1
ATOM 1445 C C . SER A 1 195 ? 7.460 1.740 0.306 1.00 96.94 195 SER A C 1
ATOM 1447 O O . SER A 1 195 ? 8.611 1.726 -0.127 1.00 96.94 195 SER A O 1
ATOM 1449 N N . VAL A 1 196 ? 6.437 2.225 -0.385 1.00 97.19 196 VAL A N 1
ATOM 1450 C CA . VAL A 1 196 ? 6.585 2.885 -1.679 1.00 97.19 196 VAL A CA 1
ATOM 1451 C C . VAL A 1 196 ? 5.822 4.200 -1.656 1.00 97.19 196 VAL A C 1
ATOM 1453 O O . VAL A 1 196 ? 4.715 4.279 -1.125 1.00 97.19 196 VAL A O 1
ATOM 1456 N N . ALA A 1 197 ? 6.427 5.239 -2.217 1.00 94.44 197 ALA A N 1
ATOM 1457 C CA . ALA A 1 197 ? 5.842 6.562 -2.306 1.00 94.44 197 ALA A CA 1
ATOM 1458 C C . ALA A 1 197 ? 6.030 7.136 -3.708 1.00 94.44 197 ALA A C 1
ATOM 1460 O O . ALA A 1 197 ? 7.081 6.981 -4.333 1.00 94.44 197 ALA A O 1
ATOM 1461 N N . PHE A 1 198 ? 4.999 7.829 -4.186 1.00 89.50 198 PHE A N 1
ATOM 1462 C CA . PHE A 1 198 ? 5.099 8.682 -5.359 1.00 89.50 198 PHE A CA 1
ATOM 1463 C C . PHE A 1 198 ? 5.425 10.107 -4.913 1.00 89.50 198 PHE A C 1
ATOM 1465 O O . PHE A 1 198 ? 4.710 10.696 -4.103 1.00 89.50 198 PHE A O 1
ATOM 1472 N N . GLN A 1 199 ? 6.498 10.654 -5.467 1.00 86.62 199 GLN A N 1
ATOM 1473 C CA . GLN A 1 199 ? 6.964 12.014 -5.288 1.00 86.62 199 GLN A CA 1
ATOM 1474 C C . GLN A 1 199 ? 6.499 12.846 -6.503 1.00 86.62 199 GLN A C 1
ATOM 1476 O O . GLN A 1 199 ? 7.003 12.646 -7.615 1.00 86.62 199 GLN A O 1
ATOM 1481 N N . PRO A 1 200 ? 5.542 13.779 -6.325 1.00 78.06 200 PRO A N 1
ATOM 1482 C CA . PRO A 1 200 ? 4.951 14.500 -7.453 1.00 78.06 200 PRO A CA 1
ATOM 1483 C C . PRO A 1 200 ? 5.861 15.537 -8.120 1.00 78.06 200 PRO A C 1
ATOM 1485 O O . PRO A 1 200 ? 5.709 15.769 -9.313 1.00 78.06 200 PRO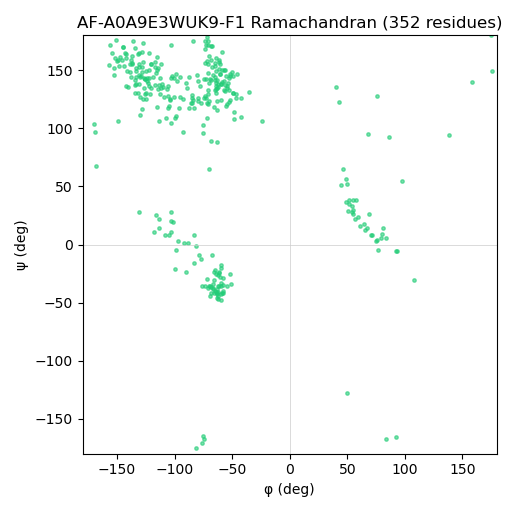 A O 1
ATOM 1488 N N . LEU A 1 201 ? 6.800 16.160 -7.395 1.00 74.44 201 LEU A N 1
ATOM 1489 C CA . LEU A 1 201 ? 7.646 17.238 -7.943 1.00 74.44 201 LEU A CA 1
ATOM 1490 C C . LEU A 1 201 ? 8.512 16.763 -9.120 1.00 74.44 201 LEU A C 1
ATOM 1492 O O . LEU A 1 201 ? 8.718 17.515 -10.064 1.00 74.44 201 LEU A O 1
ATOM 1496 N N . ASN A 1 202 ? 8.999 15.521 -9.076 1.00 73.12 202 ASN A N 1
ATOM 1497 C CA . ASN A 1 202 ? 9.880 14.952 -10.099 1.00 73.12 202 ASN A CA 1
ATOM 1498 C C . ASN A 1 202 ? 9.271 13.742 -10.822 1.00 73.12 202 ASN A C 1
ATOM 1500 O O . ASN A 1 202 ? 9.983 13.046 -11.552 1.00 73.12 202 ASN A O 1
ATOM 1504 N N . ASN A 1 203 ? 7.977 13.475 -10.615 1.00 79.56 203 ASN A N 1
ATOM 1505 C CA . ASN A 1 203 ? 7.302 12.244 -11.031 1.00 79.56 203 ASN A CA 1
ATOM 1506 C C . ASN A 1 203 ? 8.128 10.992 -10.706 1.00 79.56 203 ASN A C 1
ATOM 1508 O O . ASN A 1 203 ? 8.417 10.168 -11.583 1.00 79.56 203 ASN A O 1
ATOM 1512 N N . GLN A 1 204 ? 8.566 10.895 -9.457 1.00 87.31 204 GLN A N 1
ATOM 1513 C CA . GLN A 1 204 ? 9.461 9.843 -9.011 1.00 87.31 204 GLN A CA 1
ATOM 1514 C C . GLN A 1 204 ? 8.698 8.835 -8.166 1.00 87.31 204 GLN A C 1
ATOM 1516 O O . GLN A 1 204 ? 7.890 9.200 -7.321 1.00 87.31 204 GLN A O 1
ATOM 1521 N N . LEU A 1 205 ? 8.948 7.558 -8.404 1.00 91.62 205 LEU A N 1
ATOM 1522 C CA . LEU A 1 205 ? 8.504 6.481 -7.544 1.00 91.62 205 LEU A CA 1
ATOM 1523 C C . LEU A 1 205 ? 9.713 5.997 -6.756 1.00 91.62 205 LEU A C 1
ATOM 1525 O O . LEU A 1 205 ? 10.735 5.649 -7.349 1.00 91.62 205 LEU A O 1
ATOM 1529 N N . GLU A 1 206 ? 9.596 5.977 -5.438 1.00 94.81 206 GLU A N 1
ATOM 1530 C CA . GLU A 1 206 ? 10.661 5.561 -4.535 1.00 94.81 206 GLU A CA 1
ATOM 1531 C C . GLU A 1 206 ? 10.133 4.457 -3.636 1.00 94.81 206 GLU A C 1
ATOM 1533 O O . GLU A 1 206 ? 9.108 4.618 -2.974 1.00 94.81 206 GLU A O 1
ATOM 1538 N N . ALA A 1 207 ? 10.831 3.328 -3.620 1.00 96.25 207 ALA A N 1
ATOM 1539 C CA . ALA A 1 207 ? 10.565 2.246 -2.699 1.00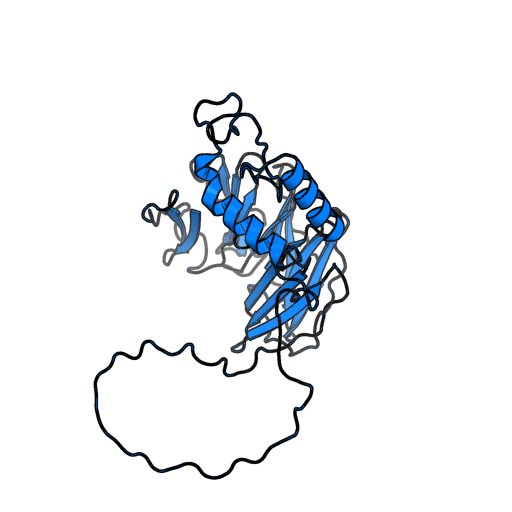 96.25 207 ALA A CA 1
ATOM 1540 C C . ALA A 1 207 ? 11.734 2.100 -1.733 1.00 96.25 207 ALA A C 1
ATOM 1542 O O . ALA A 1 207 ? 12.894 2.019 -2.135 1.00 96.25 207 ALA A O 1
ATOM 1543 N N . PHE A 1 208 ? 11.401 2.052 -0.452 1.00 97.06 208 PHE A N 1
ATOM 1544 C CA . PHE A 1 208 ? 12.329 1.882 0.650 1.00 97.06 208 PHE A CA 1
ATOM 1545 C C . PHE A 1 208 ? 12.109 0.511 1.256 1.00 97.06 208 PHE A C 1
ATOM 1547 O O . PHE A 1 208 ? 10.967 0.090 1.445 1.00 97.06 208 PHE A O 1
ATOM 1554 N N . TYR A 1 209 ? 13.195 -0.168 1.588 1.00 95.25 209 TYR A N 1
ATOM 1555 C CA . TYR A 1 209 ? 13.155 -1.463 2.244 1.00 95.25 209 TYR A CA 1
ATOM 1556 C C . TYR A 1 209 ? 14.145 -1.485 3.401 1.00 95.25 209 TYR A C 1
ATOM 1558 O O . TYR A 1 209 ? 15.142 -0.761 3.394 1.00 95.25 209 TYR A O 1
ATOM 1566 N N . SER A 1 210 ? 13.857 -2.292 4.418 1.00 92.62 210 SER A N 1
ATOM 1567 C CA . SER A 1 210 ? 14.770 -2.453 5.543 1.00 92.62 210 SER A CA 1
ATOM 1568 C C . SER A 1 210 ? 14.848 -3.886 6.036 1.00 92.62 210 SER A C 1
ATOM 1570 O O . SER A 1 210 ? 13.836 -4.560 6.240 1.00 92.62 210 SER A O 1
ATOM 1572 N N . ASP A 1 211 ? 16.086 -4.297 6.268 1.00 84.81 211 ASP A N 1
ATOM 1573 C CA . ASP A 1 211 ? 16.528 -5.582 6.798 1.00 84.81 211 ASP A CA 1
ATOM 1574 C C . ASP A 1 211 ? 17.537 -5.403 7.948 1.00 84.81 211 ASP A C 1
ATOM 1576 O O . ASP A 1 211 ? 18.391 -6.250 8.189 1.00 84.81 211 ASP A O 1
ATOM 1580 N N . GLY A 1 212 ? 17.435 -4.277 8.657 1.00 87.06 212 GLY A N 1
ATOM 1581 C CA . GLY A 1 212 ? 18.426 -3.811 9.632 1.00 87.06 212 GLY A CA 1
ATOM 1582 C C . GLY A 1 212 ? 19.217 -2.610 9.114 1.00 87.06 212 GLY A C 1
ATOM 1583 O O . GLY A 1 212 ? 19.535 -1.714 9.889 1.00 87.06 212 GLY A O 1
ATOM 1584 N N . GLU A 1 213 ? 19.408 -2.518 7.798 1.00 89.25 213 GLU A N 1
ATOM 1585 C CA . GLU A 1 213 ? 19.894 -1.316 7.119 1.00 89.25 213 GLU A CA 1
ATOM 1586 C C . GLU A 1 213 ? 18.809 -0.746 6.204 1.00 89.25 213 GLU A C 1
ATOM 1588 O O . GLU A 1 213 ? 17.940 -1.473 5.719 1.00 89.25 213 GLU A O 1
ATOM 1593 N N . LEU A 1 214 ? 18.828 0.567 5.961 1.00 94.19 214 LEU A N 1
ATOM 1594 C CA . LEU A 1 214 ? 17.885 1.195 5.038 1.00 94.19 214 LEU A CA 1
ATOM 1595 C C . LEU A 1 214 ? 18.423 1.104 3.607 1.00 94.19 214 LEU A C 1
ATOM 1597 O O . LEU A 1 214 ? 19.511 1.596 3.296 1.00 94.19 214 LEU A O 1
ATOM 1601 N N . GLY A 1 215 ? 17.643 0.482 2.732 1.00 94.50 215 GLY A N 1
ATOM 1602 C CA . GLY A 1 215 ? 17.864 0.458 1.295 1.00 94.50 215 GLY A CA 1
ATOM 1603 C C . GLY A 1 215 ? 16.745 1.161 0.537 1.00 94.50 215 GLY A C 1
ATOM 1604 O O . GLY A 1 215 ? 15.651 1.380 1.063 1.00 94.50 215 GLY A O 1
ATOM 1605 N N . PHE A 1 216 ? 17.022 1.527 -0.710 1.00 95.56 216 PHE A N 1
ATOM 1606 C CA . PHE A 1 216 ? 16.039 2.132 -1.598 1.00 95.56 216 PHE A CA 1
ATOM 1607 C C . PHE A 1 216 ? 16.268 1.765 -3.065 1.00 95.56 216 PHE A C 1
ATOM 1609 O O . PHE A 1 216 ? 17.387 1.484 -3.496 1.00 95.56 216 PHE A O 1
ATOM 1616 N N . VAL A 1 217 ? 15.189 1.795 -3.838 1.00 95.81 217 VAL A N 1
ATOM 1617 C CA . VAL A 1 217 ? 15.139 1.625 -5.293 1.00 95.81 217 VAL A CA 1
ATOM 1618 C C . VAL A 1 217 ? 14.163 2.666 -5.842 1.00 95.81 217 VAL A C 1
ATOM 1620 O O . VAL A 1 217 ? 13.188 3.010 -5.173 1.00 95.81 217 VAL A O 1
ATOM 1623 N N . TRP A 1 218 ? 14.416 3.228 -7.022 1.00 93.38 218 TRP A N 1
ATOM 1624 C CA . TRP A 1 218 ? 13.563 4.300 -7.545 1.00 93.38 218 TRP A CA 1
ATOM 1625 C C . TRP A 1 218 ? 13.501 4.328 -9.069 1.00 93.38 218 TRP A C 1
ATOM 1627 O O . TRP A 1 218 ? 14.410 3.851 -9.741 1.00 93.38 218 TRP A O 1
ATOM 1637 N N . LYS A 1 219 ? 12.442 4.925 -9.616 1.00 87.31 219 LYS A N 1
ATOM 1638 C CA . LYS A 1 219 ? 12.331 5.320 -11.028 1.00 87.31 219 LYS A CA 1
ATOM 1639 C C . LYS A 1 219 ? 11.792 6.741 -11.120 1.00 87.31 219 LYS A C 1
ATOM 1641 O O . LYS A 1 219 ? 11.018 7.154 -10.265 1.00 87.31 219 LYS A O 1
ATOM 1646 N N . ALA A 1 220 ? 12.172 7.494 -12.146 1.00 85.19 220 ALA A N 1
ATOM 1647 C CA . ALA A 1 220 ? 11.604 8.817 -12.414 1.00 85.19 220 ALA A CA 1
ATOM 1648 C C . ALA A 1 220 ? 10.995 8.866 -13.808 1.00 85.19 220 ALA A C 1
ATOM 1650 O O . ALA A 1 220 ? 11.458 8.172 -14.710 1.00 85.19 220 ALA A O 1
ATOM 1651 N N . GLN A 1 221 ? 9.962 9.691 -13.979 1.00 82.00 221 GLN A N 1
ATOM 1652 C CA . GLN A 1 221 ? 9.299 9.911 -15.269 1.00 82.00 221 GLN A CA 1
ATOM 1653 C C . GLN A 1 221 ? 8.831 8.603 -15.931 1.00 82.00 221 GLN A C 1
ATOM 1655 O O . GLN A 1 221 ? 8.864 8.449 -17.152 1.00 82.00 221 GLN A O 1
ATOM 1660 N N . ASN A 1 222 ? 8.438 7.638 -15.094 1.00 79.31 222 ASN A N 1
ATOM 1661 C CA . ASN A 1 222 ? 8.079 6.279 -15.482 1.00 79.31 222 ASN A CA 1
ATOM 1662 C C . ASN A 1 222 ? 9.106 5.551 -16.373 1.00 79.31 222 ASN A C 1
ATOM 1664 O O . ASN A 1 222 ? 8.737 4.716 -17.196 1.00 79.31 222 ASN A O 1
ATOM 1668 N N . GLN A 1 223 ? 10.384 5.895 -16.234 1.00 86.00 223 GLN A N 1
ATOM 1669 C CA . GLN A 1 223 ? 11.481 5.207 -16.905 1.00 86.00 223 GLN A CA 1
ATOM 1670 C C . GLN A 1 223 ? 11.872 3.935 -16.139 1.00 86.00 223 GLN A C 1
ATOM 1672 O O . GLN A 1 223 ? 11.239 3.558 -15.149 1.00 86.00 223 GLN A O 1
ATOM 1677 N N . SER A 1 224 ? 12.934 3.273 -16.595 1.00 85.31 224 SER A N 1
ATOM 1678 C CA . SER A 1 224 ? 13.500 2.101 -15.932 1.00 85.31 224 SER A CA 1
ATOM 1679 C C . SER A 1 224 ? 13.863 2.372 -14.471 1.00 85.31 224 SER A C 1
ATOM 1681 O O . SER A 1 224 ? 14.333 3.456 -14.114 1.00 85.31 224 SER A O 1
ATOM 1683 N N . TRP A 1 225 ? 13.689 1.349 -13.635 1.00 90.19 225 TRP A N 1
ATOM 1684 C CA . TRP A 1 225 ? 14.150 1.369 -12.254 1.00 90.19 225 TRP A CA 1
ATOM 1685 C C . TRP A 1 225 ? 15.672 1.469 -12.184 1.00 90.19 225 TRP A C 1
ATOM 1687 O O . TRP A 1 225 ? 16.406 0.755 -12.868 1.00 90.19 225 TRP A O 1
ATOM 1697 N N . VAL A 1 226 ? 16.143 2.358 -11.320 1.00 91.12 226 VAL A N 1
ATOM 1698 C CA . VAL A 1 226 ? 17.543 2.466 -10.931 1.00 91.12 226 VAL A CA 1
ATOM 1699 C C . VAL A 1 226 ? 17.842 1.370 -9.922 1.00 91.12 226 VAL A C 1
ATOM 1701 O O . VAL A 1 226 ? 17.056 1.147 -9.007 1.00 91.12 226 VAL A O 1
ATOM 1704 N N . ALA A 1 227 ? 18.991 0.708 -10.080 1.00 85.81 227 ALA A N 1
ATOM 1705 C CA . ALA A 1 227 ? 19.419 -0.376 -9.203 1.00 85.81 227 ALA A CA 1
ATOM 1706 C C . ALA A 1 227 ? 19.375 0.020 -7.719 1.00 85.81 227 ALA A C 1
ATOM 1708 O O . ALA A 1 227 ? 19.686 1.161 -7.361 1.00 85.81 227 ALA A O 1
ATOM 1709 N N . ALA A 1 228 ? 19.023 -0.952 -6.877 1.00 91.38 228 ALA A N 1
ATOM 1710 C CA . ALA A 1 228 ? 18.917 -0.772 -5.437 1.00 91.38 228 ALA A CA 1
ATOM 1711 C C . ALA A 1 228 ? 20.231 -0.262 -4.822 1.00 91.38 228 ALA A C 1
ATOM 1713 O O . ALA A 1 228 ? 21.326 -0.685 -5.202 1.00 91.38 228 ALA A O 1
ATOM 1714 N N . ARG A 1 229 ? 20.109 0.651 -3.859 1.00 91.56 229 ARG A N 1
ATOM 1715 C CA . ARG A 1 229 ? 21.221 1.276 -3.137 1.00 91.56 229 ARG A CA 1
ATOM 1716 C C . ARG A 1 229 ? 20.966 1.225 -1.639 1.00 91.56 229 ARG A C 1
ATOM 1718 O O . ARG A 1 229 ? 19.819 1.193 -1.197 1.00 91.56 229 ARG A O 1
ATOM 1725 N N . ARG A 1 230 ? 22.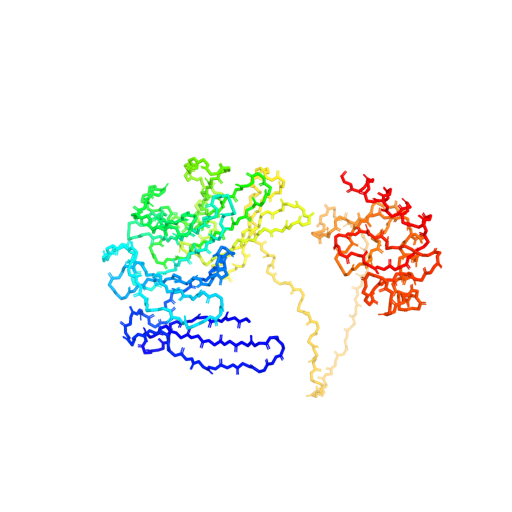042 1.268 -0.858 1.00 90.25 230 ARG A N 1
ATOM 1726 C CA . ARG A 1 230 ? 21.989 1.447 0.596 1.00 90.25 230 ARG A CA 1
ATOM 1727 C C . ARG A 1 230 ? 22.246 2.902 0.953 1.00 90.25 230 ARG A C 1
ATOM 1729 O O . ARG A 1 230 ? 23.004 3.587 0.262 1.00 90.25 230 ARG A O 1
ATOM 1736 N N . PHE A 1 231 ? 21.608 3.372 2.017 1.00 84.38 231 PHE A N 1
ATOM 1737 C CA . PHE A 1 231 ? 22.029 4.622 2.635 1.00 84.38 231 PHE A CA 1
ATOM 1738 C C . PHE A 1 231 ? 23.386 4.403 3.315 1.00 84.38 231 PHE A C 1
ATOM 1740 O O . PHE A 1 231 ? 23.579 3.351 3.923 1.00 84.38 231 PHE A O 1
ATOM 1747 N N . PRO A 1 232 ? 24.330 5.356 3.221 1.00 76.12 232 PRO A N 1
ATOM 1748 C CA . PRO A 1 232 ? 25.599 5.242 3.925 1.00 76.12 232 PRO A CA 1
ATOM 1749 C C . PRO A 1 232 ? 25.357 5.052 5.424 1.00 76.12 232 PRO A C 1
ATOM 1751 O O . PRO A 1 232 ? 24.585 5.801 6.029 1.00 76.12 232 PRO A O 1
ATOM 1754 N N . ALA A 1 233 ? 26.023 4.071 6.029 1.00 65.50 233 ALA A N 1
ATOM 1755 C CA . ALA A 1 233 ? 26.068 3.963 7.478 1.00 65.50 233 ALA A CA 1
ATOM 1756 C C . ALA A 1 233 ? 26.782 5.209 8.038 1.00 65.50 233 ALA A C 1
ATOM 1758 O O . ALA A 1 233 ? 27.905 5.508 7.641 1.00 65.50 233 ALA A O 1
ATOM 1759 N N . GLY A 1 234 ? 26.118 5.953 8.930 1.00 59.06 234 GLY A N 1
ATOM 1760 C CA . GLY A 1 234 ? 26.694 7.142 9.573 1.00 59.06 234 GLY A CA 1
ATOM 1761 C C . GLY A 1 234 ? 26.320 8.483 8.936 1.00 59.06 234 GLY A C 1
ATOM 1762 O O . GLY A 1 234 ? 27.196 9.291 8.632 1.00 59.06 234 GLY A O 1
ATOM 1763 N N . ALA A 1 235 ? 25.023 8.777 8.787 1.00 47.59 235 ALA A N 1
ATOM 1764 C CA . ALA A 1 235 ? 24.600 10.172 8.645 1.00 47.59 235 ALA A CA 1
ATOM 1765 C C . ALA A 1 235 ? 25.164 10.994 9.826 1.00 47.59 235 ALA A C 1
ATOM 1767 O O . ALA A 1 235 ? 25.142 10.486 10.954 1.00 47.59 235 ALA A O 1
ATOM 1768 N N . PRO A 1 236 ? 25.655 12.233 9.615 1.00 44.75 236 PRO A N 1
ATOM 1769 C CA . PRO A 1 236 ? 26.071 13.076 10.725 1.00 44.75 236 PRO A CA 1
ATOM 1770 C C . PRO A 1 236 ? 24.893 13.185 11.686 1.00 44.75 236 PRO A C 1
ATOM 1772 O O . PRO A 1 236 ? 23.796 13.601 11.299 1.00 44.75 236 PRO A O 1
ATOM 1775 N N . GLN A 1 237 ? 25.108 12.749 12.928 1.00 42.31 237 GLN A N 1
ATOM 1776 C CA . GLN A 1 237 ? 24.150 12.994 13.990 1.00 42.31 237 GLN A CA 1
ATOM 1777 C C . GLN A 1 237 ? 23.872 14.495 13.974 1.00 42.31 237 GLN A C 1
ATOM 1779 O O . GLN A 1 237 ? 24.796 15.310 14.022 1.00 42.31 237 GLN A O 1
ATOM 1784 N N . LYS A 1 238 ? 22.595 14.861 13.844 1.00 34.88 238 LYS A N 1
ATOM 1785 C CA . LYS A 1 238 ? 22.142 16.228 14.102 1.00 34.88 238 LYS A CA 1
ATOM 1786 C C . LYS A 1 238 ? 22.795 16.627 15.431 1.00 34.88 238 LYS A C 1
ATOM 1788 O O . LYS A 1 238 ? 22.649 15.822 16.354 1.00 34.88 238 LYS A O 1
ATOM 1793 N N . PRO A 1 239 ? 23.538 17.749 15.536 1.00 36.97 239 PRO A N 1
ATOM 1794 C CA . PRO A 1 239 ? 24.178 18.119 16.789 1.00 36.97 239 PRO A CA 1
ATOM 1795 C C . PRO A 1 239 ? 23.129 18.005 17.882 1.00 36.97 239 PRO A C 1
ATOM 1797 O O . PRO A 1 239 ? 22.088 18.667 17.815 1.00 36.97 239 PRO A O 1
ATOM 1800 N N . GLY A 1 240 ? 23.339 17.055 18.793 1.00 38.09 240 GLY A N 1
ATOM 1801 C CA . GLY A 1 240 ? 22.463 16.912 19.933 1.00 38.09 240 GLY A CA 1
ATOM 1802 C C . GLY A 1 240 ? 22.432 18.268 20.616 1.00 38.09 240 GLY A C 1
ATOM 1803 O O . GLY A 1 240 ? 23.472 18.911 20.762 1.00 38.09 240 GLY A O 1
ATOM 1804 N N . VAL A 1 241 ? 21.250 18.720 21.020 1.00 39.97 241 VAL A N 1
ATOM 1805 C CA . VAL A 1 241 ? 21.181 19.672 22.125 1.00 39.97 241 VAL A CA 1
ATOM 1806 C C . VAL A 1 241 ? 21.731 18.895 23.316 1.00 39.97 241 VAL A C 1
ATOM 1808 O O . VAL A 1 241 ? 21.016 18.135 23.962 1.00 39.97 241 VAL A O 1
ATOM 1811 N N . SER A 1 242 ? 23.051 18.953 23.482 1.00 37.09 242 SER A N 1
ATOM 1812 C CA . SER A 1 242 ? 23.752 18.356 24.598 1.00 37.09 242 SER A CA 1
ATOM 1813 C C . SER A 1 242 ? 23.423 19.211 25.803 1.00 37.09 242 SER A C 1
ATOM 1815 O O . SER A 1 242 ? 23.858 20.359 25.897 1.00 37.09 242 SER A O 1
ATOM 1817 N N . ASP A 1 243 ? 22.614 18.631 26.677 1.00 35.72 243 ASP A N 1
ATOM 1818 C CA . ASP A 1 243 ? 22.415 19.063 28.046 1.00 35.72 243 ASP A CA 1
ATOM 1819 C C . ASP A 1 243 ? 23.795 19.276 28.691 1.00 35.72 243 ASP A C 1
ATOM 1821 O O . ASP A 1 243 ? 24.590 18.347 28.866 1.00 35.72 243 ASP A O 1
ATOM 1825 N N . THR A 1 244 ? 24.152 20.537 28.912 1.00 34.97 244 THR A N 1
ATOM 1826 C CA . THR A 1 244 ? 25.433 20.925 29.491 1.00 34.97 244 THR A CA 1
ATOM 1827 C C . THR A 1 244 ? 25.407 20.630 30.981 1.00 34.97 244 THR A C 1
ATOM 1829 O O . THR A 1 244 ? 24.848 21.420 31.729 1.00 34.97 244 THR A O 1
ATOM 1832 N N . THR A 1 245 ? 26.047 19.547 31.423 1.00 32.16 245 THR A N 1
ATOM 1833 C CA . THR A 1 245 ? 26.772 19.488 32.710 1.00 32.16 245 THR A CA 1
ATOM 1834 C C . THR A 1 245 ? 27.627 18.216 32.819 1.00 32.16 245 THR A C 1
ATOM 1836 O O . THR A 1 245 ? 27.152 17.167 33.234 1.00 32.16 245 THR A O 1
ATOM 1839 N N . ARG A 1 246 ? 28.925 18.306 32.503 1.00 30.41 246 ARG A N 1
ATOM 1840 C CA . ARG A 1 246 ? 30.031 18.146 33.473 1.00 30.41 246 ARG A CA 1
ATOM 1841 C C . ARG A 1 246 ? 31.397 18.192 32.789 1.00 30.41 246 ARG A C 1
ATOM 1843 O O . ARG A 1 246 ? 31.554 17.851 31.627 1.00 30.41 246 ARG A O 1
ATOM 1850 N N . GLU A 1 247 ? 32.336 18.693 33.573 1.00 29.52 247 GLU A N 1
ATOM 1851 C CA . GLU A 1 247 ? 33.641 19.254 33.248 1.00 29.52 247 GLU A CA 1
ATOM 1852 C C . GLU A 1 247 ? 34.739 18.268 32.819 1.00 29.52 247 GLU A C 1
ATOM 1854 O O . GLU A 1 247 ? 34.666 17.063 33.051 1.00 29.52 247 GLU A O 1
ATOM 1859 N N . SER A 1 248 ? 35.833 18.907 32.373 1.00 29.95 248 SER A N 1
ATOM 1860 C CA . SER A 1 248 ? 37.238 18.467 32.300 1.00 29.95 248 SER A CA 1
ATOM 1861 C C . SER A 1 248 ? 37.573 17.485 31.174 1.00 29.95 248 SER A C 1
ATOM 1863 O O . SER A 1 248 ? 36.946 16.452 31.027 1.00 29.95 248 SER A O 1
ATOM 1865 N N . GLY A 1 249 ? 38.567 17.697 30.318 1.00 27.86 249 GLY A N 1
ATOM 1866 C CA . GLY A 1 249 ? 39.608 18.711 30.189 1.00 27.86 249 GLY A CA 1
ATOM 1867 C C . GLY A 1 249 ? 40.721 18.075 29.345 1.00 27.86 249 GLY A C 1
ATOM 1868 O O . GLY A 1 249 ? 41.004 16.894 29.522 1.00 27.86 249 GLY A O 1
ATOM 1869 N N . GLY A 1 250 ? 41.335 18.819 28.422 1.00 27.30 250 GLY A N 1
ATOM 1870 C CA . GLY A 1 250 ? 42.554 18.373 27.734 1.00 27.30 250 GLY A CA 1
ATOM 1871 C C . GLY A 1 250 ? 42.582 18.679 26.240 1.00 27.30 250 GLY A C 1
ATOM 1872 O O . GLY A 1 250 ? 42.101 17.902 25.424 1.00 27.30 250 GLY A O 1
ATOM 1873 N N . ILE A 1 251 ? 43.181 19.820 25.901 1.00 29.72 251 ILE A N 1
ATOM 1874 C CA . ILE A 1 251 ? 43.577 20.219 24.547 1.00 29.72 251 ILE A CA 1
ATOM 1875 C C . ILE A 1 251 ? 45.000 19.706 24.297 1.00 29.72 251 ILE A C 1
ATOM 1877 O O . ILE A 1 251 ? 45.877 19.946 25.125 1.00 29.72 251 ILE A O 1
ATOM 1881 N N . ALA A 1 252 ? 45.250 19.101 23.135 1.00 31.80 252 ALA A N 1
ATOM 1882 C CA . ALA A 1 252 ? 46.561 19.108 22.482 1.00 31.80 252 ALA A CA 1
ATOM 1883 C C . ALA A 1 252 ? 46.395 18.958 20.950 1.00 31.80 252 ALA A C 1
ATOM 1885 O O . ALA A 1 252 ? 45.371 18.434 20.510 1.00 31.80 252 ALA A O 1
ATOM 1886 N N . PRO A 1 253 ? 47.330 19.496 20.142 1.00 33.78 253 PRO A N 1
ATOM 1887 C CA . PRO A 1 253 ? 46.978 20.288 18.966 1.00 33.78 253 PRO A CA 1
ATOM 1888 C C . PRO A 1 253 ? 47.119 19.568 17.618 1.00 33.78 253 PRO A C 1
ATOM 1890 O O . PRO A 1 253 ? 47.657 18.471 17.502 1.00 33.78 253 PRO A O 1
ATOM 1893 N N . ALA A 1 254 ? 46.615 20.268 16.602 1.00 34.75 254 ALA A N 1
ATOM 1894 C CA . ALA A 1 254 ? 46.710 19.983 15.180 1.00 34.75 254 ALA A CA 1
ATOM 1895 C C . ALA A 1 254 ? 48.153 19.859 14.666 1.00 34.75 254 ALA A C 1
ATOM 1897 O O . ALA A 1 254 ? 49.034 20.595 15.109 1.00 34.75 254 ALA A O 1
ATOM 1898 N N . ASP A 1 255 ? 48.345 19.037 13.630 1.00 30.59 255 ASP A N 1
ATOM 1899 C CA . ASP A 1 255 ? 49.399 19.274 12.646 1.00 30.59 255 ASP A CA 1
ATOM 1900 C C . ASP A 1 255 ? 48.935 18.900 11.223 1.00 30.59 255 ASP A C 1
ATOM 1902 O O . ASP A 1 255 ? 48.324 17.855 10.998 1.00 30.59 255 ASP A O 1
ATOM 1906 N N . ARG A 1 256 ? 49.283 19.808 10.304 1.00 34.19 256 ARG A N 1
ATOM 1907 C CA . ARG A 1 256 ? 49.397 19.725 8.838 1.00 34.19 256 ARG A CA 1
ATOM 1908 C C . ARG A 1 256 ? 48.174 19.537 7.932 1.00 34.19 256 ARG A C 1
ATOM 1910 O O . ARG A 1 256 ? 47.779 18.448 7.528 1.00 34.19 256 ARG A O 1
ATOM 1917 N N . SER A 1 257 ? 47.715 20.698 7.470 1.00 34.44 257 SER A N 1
ATOM 1918 C CA . SER A 1 257 ? 47.485 21.047 6.062 1.00 34.44 257 SER A CA 1
ATOM 1919 C C . SER A 1 257 ? 48.511 20.438 5.089 1.00 34.44 257 SER A C 1
ATOM 1921 O O . SER A 1 257 ? 49.708 20.585 5.309 1.00 34.44 257 SER A O 1
ATOM 1923 N N . ASP A 1 258 ? 48.031 19.811 4.007 1.00 31.52 258 ASP A N 1
ATOM 1924 C CA . ASP A 1 258 ? 48.241 20.290 2.628 1.00 31.52 258 ASP A CA 1
ATOM 1925 C C . ASP A 1 258 ? 47.379 19.513 1.604 1.00 31.52 258 ASP A C 1
ATOM 1927 O O . ASP A 1 258 ? 47.604 18.354 1.277 1.00 31.52 258 ASP A O 1
ATOM 1931 N N . ALA A 1 259 ? 46.318 20.197 1.172 1.00 38.03 259 ALA A N 1
ATOM 1932 C CA . ALA A 1 259 ? 45.909 20.470 -0.207 1.00 38.03 259 ALA A CA 1
ATOM 1933 C C . ALA A 1 259 ? 45.970 19.384 -1.324 1.00 38.03 259 ALA A C 1
ATOM 1935 O O . ALA A 1 259 ? 47.023 18.988 -1.806 1.00 38.03 259 ALA A O 1
ATOM 1936 N N . ILE A 1 260 ? 44.772 19.173 -1.900 1.00 36.72 260 ILE A N 1
ATOM 1937 C CA . ILE A 1 260 ? 44.444 18.894 -3.318 1.00 36.72 260 ILE A CA 1
ATOM 1938 C C . ILE A 1 260 ? 44.495 17.428 -3.781 1.00 36.72 260 ILE A C 1
ATOM 1940 O O . ILE A 1 260 ? 45.450 16.955 -4.385 1.00 36.72 260 ILE A O 1
ATOM 1944 N N . ALA A 1 261 ? 43.327 16.792 -3.698 1.00 31.09 261 ALA A N 1
ATOM 1945 C CA . ALA A 1 261 ? 42.616 16.327 -4.888 1.00 31.09 261 ALA A CA 1
ATOM 1946 C C . ALA A 1 261 ? 41.116 16.372 -4.570 1.00 31.09 261 ALA A C 1
ATOM 1948 O O . ALA A 1 261 ? 40.620 15.585 -3.767 1.00 31.09 261 ALA A O 1
ATOM 1949 N N . ALA A 1 262 ? 40.394 17.341 -5.139 1.00 36.28 262 ALA A N 1
ATOM 1950 C CA . ALA A 1 262 ? 38.937 17.310 -5.136 1.00 36.28 262 ALA A CA 1
ATOM 1951 C C . ALA A 1 262 ? 38.509 16.154 -6.044 1.00 36.28 262 ALA A C 1
ATOM 1953 O O . ALA A 1 262 ? 38.370 16.313 -7.256 1.00 36.28 262 ALA A O 1
ATOM 1954 N N . ASP A 1 263 ? 38.386 14.978 -5.437 1.00 33.38 263 ASP A N 1
ATOM 1955 C CA . ASP A 1 263 ? 37.751 13.816 -6.024 1.00 33.38 263 ASP A CA 1
ATOM 1956 C C . ASP A 1 263 ? 36.330 14.210 -6.446 1.00 33.38 263 ASP A C 1
ATOM 1958 O O . ASP A 1 263 ? 35.515 14.690 -5.648 1.00 33.38 263 ASP A O 1
ATOM 1962 N N . GLN A 1 264 ? 36.074 14.085 -7.746 1.00 44.12 264 GLN A N 1
ATOM 1963 C CA . GLN A 1 264 ? 34.804 14.367 -8.397 1.00 44.12 264 GLN A CA 1
ATOM 1964 C C . GLN A 1 264 ? 33.775 13.307 -8.002 1.00 44.12 264 GLN A C 1
ATOM 1966 O O . GLN A 1 264 ? 33.348 12.529 -8.844 1.00 44.12 264 GLN A O 1
ATOM 1971 N N . SER A 1 265 ? 33.386 13.221 -6.734 1.00 45.53 265 SER A N 1
ATOM 1972 C CA . SER A 1 265 ? 32.387 12.257 -6.258 1.00 45.53 265 SER A CA 1
ATOM 1973 C C . SER A 1 265 ? 31.948 12.579 -4.831 1.00 45.53 265 SER A C 1
ATOM 1975 O O . SER A 1 265 ? 32.177 11.817 -3.898 1.00 45.53 265 SER A O 1
ATOM 1977 N N . ALA A 1 266 ? 31.260 13.703 -4.644 1.00 32.41 266 ALA A N 1
ATOM 1978 C CA . ALA A 1 266 ? 30.517 13.963 -3.418 1.00 32.41 266 ALA A CA 1
ATOM 1979 C C . ALA A 1 266 ? 29.081 14.369 -3.764 1.00 32.41 266 ALA A C 1
ATOM 1981 O O . ALA A 1 266 ? 28.884 15.377 -4.430 1.00 32.41 266 ALA A O 1
ATOM 1982 N N . PHE A 1 267 ? 28.121 13.538 -3.328 1.00 31.69 267 PHE A N 1
ATOM 1983 C CA . PHE A 1 267 ? 26.804 13.888 -2.763 1.00 31.69 267 PHE A CA 1
ATOM 1984 C C . PHE A 1 267 ? 26.015 15.052 -3.414 1.00 31.69 267 PHE A C 1
ATOM 1986 O O . PHE A 1 267 ? 26.490 16.166 -3.544 1.00 31.69 267 PHE A O 1
ATOM 1993 N N . ALA A 1 268 ? 24.720 15.016 -3.698 1.00 31.42 268 ALA A N 1
ATOM 1994 C CA . ALA A 1 268 ? 23.594 14.136 -3.440 1.00 31.42 268 ALA A CA 1
ATOM 1995 C C . ALA A 1 268 ? 22.363 14.888 -4.006 1.00 31.42 268 ALA A C 1
ATOM 1997 O O . ALA A 1 268 ? 22.472 16.019 -4.485 1.00 31.42 268 ALA A O 1
ATOM 1998 N N . MET A 1 269 ? 21.188 14.274 -3.890 1.00 43.12 269 MET A N 1
ATOM 1999 C CA . MET A 1 269 ? 19.870 14.916 -3.879 1.00 43.12 269 MET A CA 1
ATOM 2000 C C . MET A 1 269 ? 19.885 16.395 -3.437 1.00 43.12 269 MET A C 1
ATOM 2002 O O . MET A 1 269 ? 19.978 16.712 -2.254 1.00 43.12 269 MET A O 1
ATOM 2006 N N . ALA A 1 270 ? 19.701 17.298 -4.392 1.00 33.12 270 ALA A N 1
ATOM 2007 C CA . ALA A 1 270 ? 19.065 18.584 -4.156 1.00 33.12 270 ALA A CA 1
ATOM 2008 C C . ALA A 1 270 ? 17.877 18.653 -5.132 1.00 33.12 270 ALA A C 1
ATOM 2010 O O . ALA A 1 270 ? 18.059 18.228 -6.281 1.00 33.12 270 ALA A O 1
ATOM 2011 N N . PRO A 1 271 ? 16.684 19.165 -4.751 1.00 44.09 271 PRO A N 1
ATOM 2012 C CA . PRO A 1 271 ? 15.743 19.702 -5.748 1.00 44.09 271 PRO A CA 1
ATOM 2013 C C . PRO A 1 271 ? 16.576 20.501 -6.742 1.00 44.09 271 PRO A C 1
ATOM 2015 O O . PRO A 1 271 ? 17.422 21.274 -6.284 1.00 44.09 271 PRO A O 1
ATOM 2018 N N . ARG A 1 272 ? 16.467 20.201 -8.051 1.00 56.88 272 ARG A N 1
ATOM 2019 C CA . ARG A 1 272 ? 17.408 20.714 -9.063 1.00 56.88 272 ARG A CA 1
ATOM 2020 C C . ARG A 1 272 ? 17.665 22.180 -8.747 1.00 56.88 272 ARG A C 1
ATOM 2022 O O . ARG A 1 272 ? 16.745 22.993 -8.826 1.00 56.88 272 ARG A O 1
ATOM 2029 N N . ARG A 1 273 ? 18.883 22.492 -8.283 1.00 72.44 273 ARG A N 1
ATOM 2030 C CA . ARG A 1 273 ? 19.230 23.880 -7.995 1.00 72.44 273 ARG A CA 1
ATOM 2031 C C . ARG A 1 273 ? 18.989 24.619 -9.292 1.00 72.44 273 ARG A C 1
ATOM 2033 O O . ARG A 1 273 ? 19.304 24.097 -10.369 1.00 72.44 273 ARG A O 1
ATOM 2040 N N . CYS A 1 274 ? 18.383 25.790 -9.191 1.00 80.81 274 CYS A N 1
ATOM 2041 C CA . CYS A 1 274 ? 18.212 26.606 -10.369 1.00 80.81 274 CYS A CA 1
ATOM 2042 C C . CYS A 1 274 ? 19.558 26.783 -11.067 1.00 80.81 274 CYS A C 1
ATOM 2044 O O . CYS A 1 274 ? 20.608 26.826 -10.416 1.00 80.81 274 CYS A O 1
ATOM 2046 N N . LYS A 1 275 ? 19.529 26.803 -12.404 1.00 80.44 275 LYS A N 1
ATOM 2047 C CA . LYS A 1 275 ? 20.731 27.070 -13.200 1.00 80.44 275 LYS A CA 1
ATOM 2048 C C . LYS A 1 275 ? 21.403 28.336 -12.659 1.00 80.44 275 LYS A C 1
ATOM 2050 O O . LYS A 1 275 ? 20.714 29.227 -12.167 1.00 80.44 275 LYS A O 1
ATOM 2055 N N . SER A 1 276 ? 22.731 28.411 -12.755 1.00 81.94 276 SER A N 1
ATOM 2056 C CA . SER A 1 276 ? 23.481 29.593 -12.310 1.00 81.94 276 SER A CA 1
ATOM 2057 C C . SER A 1 276 ? 22.825 30.881 -12.833 1.00 81.94 276 SER A C 1
ATOM 2059 O O . SER A 1 276 ? 22.492 30.961 -14.015 1.00 81.94 276 SER A O 1
ATOM 2061 N N . GLY A 1 277 ? 22.584 31.846 -11.940 1.00 79.94 277 GLY A N 1
ATOM 2062 C CA . GLY A 1 277 ? 21.848 33.083 -12.236 1.00 79.94 277 GLY A CA 1
ATOM 2063 C C . GLY A 1 277 ? 20.339 33.048 -11.948 1.00 79.94 277 GLY A C 1
ATOM 2064 O O . GLY A 1 277 ? 19.696 34.092 -12.018 1.00 79.94 277 GLY A O 1
ATOM 2065 N N . PHE A 1 278 ? 19.777 31.895 -11.575 1.00 86.00 278 PHE A N 1
ATOM 2066 C CA . PHE A 1 278 ? 18.370 31.728 -11.199 1.00 86.00 278 PHE A CA 1
ATOM 2067 C C . PHE A 1 278 ? 18.249 31.198 -9.765 1.00 86.00 278 PHE A C 1
ATOM 2069 O O . PHE A 1 278 ? 19.157 30.551 -9.243 1.00 86.00 278 PHE A O 1
ATOM 2076 N N . VAL A 1 279 ? 17.112 31.462 -9.126 1.00 88.75 279 VAL A N 1
ATOM 2077 C CA . VAL A 1 279 ? 16.763 31.022 -7.766 1.00 88.75 279 VAL A CA 1
ATOM 2078 C C . VAL A 1 279 ? 15.315 30.537 -7.742 1.00 88.75 279 VAL A C 1
ATOM 2080 O O . VAL A 1 279 ? 14.546 30.856 -8.648 1.00 88.75 279 VAL A O 1
ATOM 2083 N N . TRP A 1 280 ? 14.919 29.770 -6.727 1.00 90.12 280 TRP A N 1
ATOM 2084 C CA . TRP A 1 280 ? 13.507 29.416 -6.570 1.00 90.12 280 TRP A CA 1
ATOM 2085 C C . TRP A 1 280 ? 12.670 30.650 -6.277 1.00 90.12 280 TRP A C 1
ATOM 2087 O O . TRP A 1 280 ? 13.100 31.543 -5.546 1.00 90.12 280 TRP A O 1
ATOM 2097 N N . ARG A 1 281 ? 11.471 30.685 -6.849 1.00 91.94 281 ARG A N 1
ATOM 2098 C CA . ARG A 1 281 ? 10.531 31.784 -6.663 1.00 91.94 281 ARG A CA 1
ATOM 2099 C C . ARG A 1 281 ? 9.961 31.837 -5.245 1.00 91.94 281 ARG A C 1
ATOM 2101 O O . ARG A 1 281 ? 9.795 32.934 -4.724 1.00 91.94 281 ARG A O 1
ATOM 2108 N N . GLU A 1 282 ? 9.722 30.681 -4.619 1.00 90.06 282 GLU A N 1
ATOM 2109 C CA . GLU A 1 282 ? 9.254 30.557 -3.229 1.00 90.06 282 GLU A CA 1
ATOM 2110 C C . GLU A 1 282 ? 7.927 31.294 -2.943 1.00 90.06 282 GLU A C 1
ATOM 2112 O O . GLU A 1 282 ? 7.721 31.842 -1.859 1.00 90.06 282 GLU A O 1
ATOM 2117 N N . ALA A 1 283 ? 6.973 31.286 -3.885 1.00 86.00 283 ALA A N 1
ATOM 2118 C CA . ALA A 1 283 ? 5.632 31.843 -3.658 1.00 86.00 283 ALA A CA 1
ATOM 2119 C C . ALA A 1 283 ? 4.866 31.138 -2.526 1.00 86.00 283 ALA A C 1
ATOM 2121 O O . ALA A 1 283 ? 3.999 31.744 -1.896 1.00 86.00 283 ALA A O 1
ATOM 2122 N N . LYS A 1 284 ? 5.224 29.884 -2.237 1.00 87.00 284 LYS A N 1
ATOM 2123 C CA . LYS A 1 284 ? 4.866 29.106 -1.044 1.00 87.00 284 LYS A CA 1
ATOM 2124 C C . LYS A 1 284 ? 6.060 28.211 -0.661 1.00 87.00 284 LYS A C 1
ATOM 2126 O O . LYS A 1 284 ? 6.972 28.085 -1.480 1.00 87.00 284 LYS A O 1
ATOM 2131 N N . PRO A 1 285 ? 6.057 27.550 0.516 1.00 81.75 285 PRO A N 1
ATOM 2132 C CA . PRO A 1 285 ? 7.168 26.689 0.952 1.00 81.75 285 PRO A CA 1
ATOM 2133 C C . PRO A 1 285 ? 7.621 25.623 -0.065 1.00 81.75 285 PRO A C 1
ATOM 2135 O O . PRO A 1 285 ? 8.792 25.250 -0.068 1.00 81.75 285 PRO A O 1
ATOM 2138 N N . ASP A 1 286 ? 6.721 25.209 -0.966 1.00 79.75 286 ASP A N 1
ATOM 2139 C CA . ASP A 1 286 ? 6.971 24.194 -1.999 1.00 79.75 286 ASP A CA 1
ATOM 2140 C C . ASP A 1 286 ? 6.928 24.748 -3.447 1.00 79.75 286 ASP A C 1
ATOM 2142 O O . ASP A 1 286 ? 6.660 24.003 -4.390 1.00 79.75 286 ASP A O 1
ATOM 2146 N N . ASP A 1 287 ? 7.124 26.059 -3.658 1.00 83.19 287 ASP A N 1
ATOM 2147 C CA . ASP A 1 287 ? 7.227 26.665 -5.001 1.00 83.19 287 ASP A CA 1
ATOM 2148 C C . ASP A 1 287 ? 8.684 26.751 -5.478 1.00 83.19 287 ASP A C 1
ATOM 2150 O O . ASP A 1 287 ? 9.417 27.691 -5.157 1.00 83.19 287 ASP A O 1
ATOM 2154 N N . TYR A 1 288 ? 9.089 25.762 -6.276 1.00 86.94 288 TYR A N 1
ATOM 2155 C CA . TYR A 1 288 ? 10.463 25.593 -6.762 1.00 86.94 288 TYR A CA 1
ATOM 2156 C C . TYR A 1 288 ? 10.674 26.028 -8.220 1.00 86.94 288 TYR A C 1
ATOM 2158 O O . TYR A 1 288 ? 11.649 25.615 -8.852 1.00 86.94 288 TYR A O 1
ATOM 2166 N N . ILE A 1 289 ? 9.788 26.865 -8.768 1.00 87.88 289 ILE A N 1
ATOM 2167 C CA . ILE A 1 289 ? 9.966 27.431 -10.110 1.00 87.88 289 ILE A CA 1
ATOM 2168 C C . ILE A 1 289 ? 11.214 28.319 -10.137 1.00 87.88 289 ILE A C 1
ATOM 2170 O O . ILE A 1 289 ? 11.402 29.175 -9.271 1.00 87.88 289 ILE A O 1
ATOM 2174 N N . CYS A 1 290 ? 12.084 28.102 -11.124 1.00 90.94 290 CYS A N 1
ATOM 2175 C CA . CYS A 1 290 ? 13.329 28.848 -11.259 1.00 90.94 290 CYS A CA 1
ATOM 2176 C C . CYS A 1 290 ? 13.114 30.185 -11.960 1.00 90.94 290 CYS A C 1
ATOM 2178 O O . CYS A 1 290 ? 12.765 30.229 -13.136 1.00 90.94 290 CYS A O 1
ATOM 2180 N N . VAL A 1 291 ? 13.398 31.272 -11.247 1.00 90.81 291 VAL A N 1
ATOM 2181 C CA . VAL A 1 291 ? 13.208 32.654 -11.700 1.00 90.81 291 VAL A CA 1
ATOM 2182 C C . VAL A 1 291 ? 14.462 33.497 -11.433 1.00 90.81 291 VAL A C 1
ATOM 2184 O O . VAL A 1 291 ? 15.328 33.090 -10.651 1.00 90.81 291 VAL A O 1
ATOM 2187 N N . PRO A 1 292 ? 14.614 34.676 -12.058 1.00 91.88 292 PRO A N 1
ATOM 2188 C CA . PRO A 1 292 ? 15.672 35.610 -11.688 1.00 91.88 292 PRO A CA 1
ATOM 2189 C C . PRO A 1 292 ? 15.569 36.030 -10.206 1.00 91.88 292 PRO A C 1
ATOM 2191 O O . PRO A 1 292 ? 14.456 36.141 -9.685 1.00 91.88 292 PRO A O 1
ATOM 2194 N N . PRO A 1 293 ? 16.682 36.364 -9.521 1.00 89.56 293 PRO A N 1
ATOM 2195 C CA . PRO A 1 293 ? 16.659 36.821 -8.125 1.00 89.56 293 PRO A CA 1
ATOM 2196 C C . PRO A 1 293 ? 15.679 37.968 -7.845 1.00 89.56 293 PRO A C 1
ATOM 2198 O O . PRO A 1 293 ? 15.039 37.994 -6.795 1.00 89.56 293 PRO A O 1
ATOM 2201 N N . ALA A 1 294 ? 15.492 38.875 -8.808 1.00 87.94 294 ALA A N 1
ATOM 2202 C CA . ALA A 1 294 ? 14.520 39.960 -8.707 1.00 87.94 294 ALA A CA 1
ATOM 2203 C C . ALA A 1 294 ? 13.063 39.464 -8.592 1.00 87.94 294 ALA A C 1
ATOM 2205 O O . ALA A 1 294 ? 12.274 40.059 -7.859 1.00 87.94 294 ALA A O 1
ATOM 2206 N N . SER A 1 295 ? 12.700 38.371 -9.272 1.00 91.31 295 SER A N 1
ATOM 2207 C CA . SER A 1 295 ? 11.358 37.776 -9.194 1.00 91.31 295 SER A CA 1
ATOM 2208 C C . SER A 1 295 ? 11.100 37.102 -7.847 1.00 91.31 295 SER A C 1
ATOM 2210 O O . SER A 1 295 ? 10.012 37.260 -7.295 1.00 91.31 295 SER A O 1
ATOM 2212 N N . ARG A 1 296 ? 12.101 36.436 -7.252 1.00 93.44 296 ARG A N 1
ATOM 2213 C CA . ARG A 1 296 ? 11.997 35.903 -5.878 1.00 93.44 296 ARG A CA 1
ATOM 2214 C C . ARG A 1 296 ? 11.786 37.025 -4.860 1.00 93.44 296 ARG A C 1
ATOM 2216 O O . ARG A 1 296 ? 10.880 36.947 -4.034 1.00 93.44 296 ARG A O 1
ATOM 2223 N N . THR A 1 297 ? 12.564 38.105 -4.952 1.00 91.50 297 THR A N 1
ATOM 2224 C CA . THR A 1 297 ? 12.396 39.278 -4.075 1.00 91.50 297 THR A CA 1
ATOM 2225 C C . THR A 1 297 ? 11.001 39.891 -4.211 1.00 91.50 297 THR A C 1
ATOM 2227 O O . THR A 1 297 ? 10.369 40.211 -3.206 1.00 91.50 297 THR A O 1
ATOM 2230 N N . ARG A 1 298 ? 10.489 40.008 -5.441 1.00 92.31 298 ARG A N 1
ATOM 2231 C CA . ARG A 1 298 ? 9.133 40.508 -5.707 1.00 92.31 298 ARG A CA 1
ATOM 2232 C C . ARG A 1 298 ? 8.062 39.600 -5.104 1.00 92.31 298 ARG A C 1
ATOM 2234 O O . ARG A 1 298 ? 7.181 40.080 -4.403 1.00 92.31 298 ARG A O 1
ATOM 2241 N N . THR A 1 299 ? 8.201 38.290 -5.289 1.00 92.81 299 THR A N 1
ATOM 2242 C CA . THR A 1 299 ? 7.281 37.281 -4.744 1.00 92.81 299 THR A CA 1
ATOM 2243 C C . THR A 1 299 ? 7.191 37.368 -3.216 1.00 92.81 299 THR A C 1
ATOM 2245 O O . THR A 1 299 ? 6.097 37.328 -2.649 1.00 92.81 299 THR A O 1
ATOM 2248 N N . ALA A 1 300 ? 8.326 37.564 -2.536 1.00 88.25 300 ALA A N 1
ATOM 2249 C CA . ALA A 1 300 ? 8.357 37.770 -1.090 1.00 88.25 300 ALA A CA 1
ATOM 2250 C C . ALA A 1 300 ? 7.630 39.061 -0.663 1.00 88.25 300 ALA A C 1
ATOM 2252 O O . ALA A 1 300 ? 6.881 39.054 0.315 1.00 88.25 300 ALA A O 1
ATOM 2253 N N . GLN A 1 301 ? 7.796 40.156 -1.413 1.00 91.19 301 GLN A N 1
ATOM 2254 C CA . GLN A 1 301 ? 7.096 41.422 -1.157 1.00 91.19 301 GLN A CA 1
ATOM 2255 C C . GLN A 1 301 ? 5.582 41.298 -1.369 1.00 91.19 301 GLN A C 1
ATOM 2257 O O . GLN A 1 301 ? 4.804 41.805 -0.564 1.00 91.19 301 GLN A O 1
ATOM 2262 N N . GLU A 1 302 ? 5.150 40.596 -2.416 1.00 90.38 302 GLU A N 1
ATOM 2263 C CA . GLU A 1 302 ? 3.735 40.326 -2.689 1.00 90.38 302 GLU A CA 1
ATOM 2264 C C . GLU A 1 302 ? 3.092 39.510 -1.569 1.00 90.38 302 GLU A C 1
ATOM 2266 O O . GLU A 1 302 ? 2.005 39.856 -1.109 1.00 90.38 302 GLU A O 1
ATOM 2271 N N . ASN A 1 303 ? 3.779 38.469 -1.088 1.00 90.88 303 ASN A N 1
ATOM 2272 C CA . ASN A 1 303 ? 3.318 37.662 0.038 1.00 90.88 303 ASN A CA 1
ATOM 2273 C C . ASN A 1 303 ? 3.216 38.502 1.324 1.00 90.88 303 ASN A C 1
ATOM 2275 O O . ASN A 1 303 ? 2.222 38.402 2.042 1.00 90.88 303 ASN A O 1
ATOM 2279 N N . ALA A 1 304 ? 4.192 39.379 1.586 1.00 89.94 304 ALA A N 1
ATOM 2280 C CA . ALA A 1 304 ? 4.169 40.285 2.736 1.00 89.94 304 ALA A CA 1
ATOM 2281 C C . ALA A 1 304 ? 3.039 41.331 2.661 1.00 89.94 304 ALA A C 1
ATOM 2283 O O . ALA A 1 304 ? 2.504 41.744 3.687 1.00 89.94 304 ALA A O 1
ATOM 2284 N N . GLN A 1 305 ? 2.650 41.746 1.452 1.00 87.56 305 GLN A N 1
ATOM 2285 C CA . GLN A 1 305 ? 1.599 42.742 1.206 1.00 87.56 305 GLN A CA 1
ATOM 2286 C C . GLN A 1 305 ? 0.229 42.117 0.892 1.00 87.56 305 GLN A C 1
ATOM 2288 O O . GLN A 1 305 ? -0.733 42.838 0.627 1.00 87.56 305 GLN A O 1
ATOM 2293 N N . ALA A 1 306 ? 0.106 40.787 0.929 1.00 82.81 306 ALA A N 1
ATOM 2294 C CA . ALA A 1 306 ? -1.109 40.086 0.518 1.00 82.81 306 ALA A CA 1
ATOM 2295 C C . ALA A 1 306 ? -2.347 40.527 1.317 1.00 82.81 306 ALA A C 1
ATOM 2297 O O . ALA A 1 306 ? -3.437 40.606 0.757 1.00 82.81 306 ALA A O 1
ATOM 2298 N N . ALA A 1 307 ? -2.178 40.846 2.605 1.00 84.69 307 ALA A N 1
ATOM 2299 C CA . ALA A 1 307 ? -3.268 41.279 3.476 1.00 84.69 307 ALA A CA 1
ATOM 2300 C C . ALA A 1 307 ? -3.752 42.711 3.184 1.00 84.69 307 ALA A C 1
ATOM 2302 O O . ALA A 1 307 ? -4.949 42.966 3.256 1.00 84.69 307 ALA A O 1
ATOM 2303 N N . SER A 1 308 ? -2.860 43.640 2.820 1.00 90.69 308 SER A N 1
ATOM 2304 C CA . SER A 1 308 ? -3.218 45.053 2.603 1.00 90.69 308 SER A CA 1
ATOM 2305 C C . SER A 1 308 ? -3.894 45.325 1.256 1.00 90.69 308 SER A C 1
ATOM 2307 O O . SER A 1 308 ? -4.385 46.426 1.024 1.00 90.69 308 SER A O 1
ATOM 2309 N N . ARG A 1 309 ? -3.919 44.330 0.363 1.00 92.81 309 ARG A N 1
ATOM 2310 C CA . ARG A 1 309 ? -4.479 44.419 -0.997 1.00 92.81 309 ARG A CA 1
ATOM 2311 C C . ARG A 1 309 ? -5.789 43.649 -1.169 1.00 92.81 309 ARG A C 1
ATOM 2313 O O . ARG A 1 309 ? -6.269 43.497 -2.293 1.00 92.81 309 ARG A O 1
ATOM 2320 N N . ARG A 1 310 ? -6.348 43.138 -0.071 1.00 94.56 310 ARG A N 1
ATOM 2321 C CA . ARG A 1 310 ? -7.623 42.417 -0.047 1.00 94.56 310 ARG A CA 1
ATOM 2322 C C . ARG A 1 310 ? -8.730 43.314 0.487 1.00 94.56 310 ARG A C 1
ATOM 2324 O O . ARG A 1 310 ? -8.510 44.087 1.412 1.00 94.56 310 ARG A O 1
ATOM 2331 N N . ASP A 1 311 ? -9.913 43.161 -0.086 1.00 90.94 311 ASP A N 1
ATOM 2332 C CA . ASP A 1 311 ? -11.178 43.647 0.442 1.00 90.94 311 ASP A CA 1
ATOM 2333 C C . ASP A 1 311 ? -11.933 42.458 1.062 1.00 90.94 311 ASP A C 1
ATOM 2335 O O . ASP A 1 311 ? -12.477 41.624 0.327 1.00 90.94 311 ASP A O 1
ATOM 2339 N N . PRO A 1 312 ? -11.977 42.349 2.403 1.00 89.25 312 PRO A N 1
ATOM 2340 C CA . PRO A 1 312 ? -12.691 41.274 3.083 1.00 89.25 312 PRO A CA 1
ATOM 2341 C C . PRO A 1 312 ? -14.195 41.217 2.773 1.00 89.25 312 PRO A C 1
ATOM 2343 O O . PRO A 1 312 ? -14.803 40.166 2.964 1.00 89.25 312 PRO A O 1
ATOM 2346 N N . ASN A 1 313 ? -14.784 42.320 2.295 1.00 91.88 313 ASN A N 1
ATOM 2347 C CA . ASN A 1 313 ? -16.209 42.444 1.975 1.00 91.88 313 ASN A CA 1
ATOM 2348 C C . ASN A 1 313 ? -16.488 42.414 0.462 1.00 91.88 313 ASN A C 1
ATOM 2350 O O . ASN A 1 313 ? -17.611 42.687 0.035 1.00 91.88 313 ASN A O 1
ATOM 2354 N N . GLY A 1 314 ? -15.479 42.111 -0.356 1.00 87.00 314 GLY A N 1
ATOM 2355 C CA . GLY A 1 314 ? -15.601 42.165 -1.805 1.00 87.00 314 GLY A CA 1
ATOM 2356 C C . GLY A 1 314 ? -16.426 41.022 -2.418 1.00 87.00 314 GLY A C 1
ATOM 2357 O O . GLY A 1 314 ? -16.727 40.007 -1.787 1.00 87.00 314 GLY A O 1
ATOM 2358 N N . ALA A 1 315 ? -16.764 41.179 -3.702 1.00 86.81 315 ALA A N 1
ATOM 2359 C CA . ALA A 1 315 ? -17.701 40.325 -4.444 1.00 86.81 315 ALA A CA 1
ATOM 2360 C C . ALA A 1 315 ? -17.324 38.829 -4.541 1.00 86.81 315 ALA A C 1
ATOM 2362 O O . ALA A 1 315 ? -18.182 38.004 -4.845 1.00 86.81 315 ALA A O 1
ATOM 2363 N N . TYR A 1 316 ? -16.064 38.470 -4.284 1.00 85.81 316 TYR A N 1
ATOM 2364 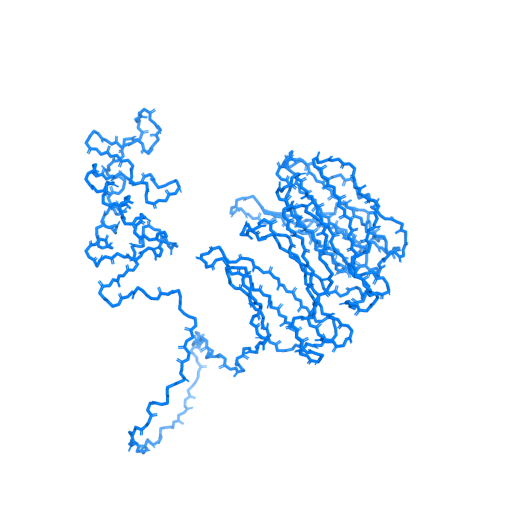C CA . TYR A 1 316 ? -15.531 37.107 -4.395 1.00 85.81 316 TYR A CA 1
ATOM 2365 C C . TYR A 1 316 ? -15.066 36.545 -3.038 1.00 85.81 316 TYR A C 1
ATOM 2367 O O . TYR A 1 316 ? -14.203 35.667 -2.974 1.00 85.81 316 TYR A O 1
ATOM 2375 N N . GLY A 1 317 ? -15.633 37.050 -1.937 1.00 88.56 317 GLY A N 1
ATOM 2376 C CA . GLY A 1 317 ? -15.315 36.624 -0.574 1.00 88.56 317 GLY A CA 1
ATOM 2377 C C . GLY A 1 317 ? -14.078 37.322 0.012 1.00 88.56 317 GLY A C 1
ATOM 2378 O O . GLY A 1 317 ? -13.577 38.288 -0.567 1.00 88.56 317 GLY A O 1
ATOM 2379 N N . PRO A 1 318 ? -13.538 36.837 1.147 1.00 88.88 318 PRO A N 1
ATOM 2380 C CA . PRO A 1 318 ? -12.553 37.571 1.953 1.00 88.88 318 PRO A CA 1
ATOM 2381 C C . PRO A 1 318 ? -11.180 37.764 1.289 1.00 88.88 318 PRO A C 1
ATOM 2383 O O . PRO A 1 318 ? -10.330 38.488 1.803 1.00 88.88 318 PRO A O 1
ATOM 2386 N N . ASN A 1 319 ? -10.948 37.105 0.152 1.00 91.25 319 ASN A N 1
ATOM 2387 C CA . ASN A 1 319 ? -9.736 37.248 -0.651 1.00 91.25 319 ASN A CA 1
ATOM 2388 C C . ASN A 1 319 ? -9.952 38.116 -1.899 1.00 91.25 319 ASN A C 1
ATOM 2390 O O . ASN A 1 319 ? -9.088 38.125 -2.775 1.00 91.25 319 ASN A O 1
ATOM 2394 N N . THR A 1 320 ? -11.086 38.813 -2.018 1.00 94.19 320 THR A N 1
ATOM 2395 C CA . THR A 1 320 ? -11.327 39.734 -3.137 1.00 94.19 320 THR A CA 1
ATOM 2396 C C . THR A 1 320 ? -10.218 40.777 -3.185 1.00 94.19 320 THR A C 1
ATOM 2398 O O . THR A 1 320 ? -9.860 41.337 -2.155 1.00 94.19 320 THR A O 1
ATOM 2401 N N . CYS A 1 321 ? -9.651 41.040 -4.360 1.00 95.56 321 CYS A N 1
ATOM 2402 C CA . CYS A 1 321 ? -8.642 42.086 -4.494 1.00 95.56 321 CYS A CA 1
ATOM 2403 C C . CYS A 1 321 ? -9.291 43.469 -4.563 1.00 95.56 321 CYS A C 1
ATOM 2405 O O . CYS A 1 321 ? -10.320 43.639 -5.217 1.00 95.56 321 CYS A O 1
ATOM 2407 N N . VAL A 1 322 ? -8.669 44.459 -3.914 1.00 93.94 322 VAL A N 1
ATOM 2408 C CA . VAL A 1 322 ? -9.072 45.867 -4.057 1.00 93.94 322 VAL A CA 1
ATOM 2409 C C . VAL A 1 322 ? -8.906 46.331 -5.511 1.00 93.94 322 VAL A C 1
ATOM 2411 O O . VAL A 1 322 ? -8.136 45.746 -6.280 1.00 93.94 322 VAL A O 1
ATOM 2414 N N . ALA A 1 323 ? -9.612 47.396 -5.899 1.00 92.94 323 ALA A N 1
ATOM 2415 C CA . ALA A 1 323 ? -9.560 47.927 -7.261 1.00 92.94 323 ALA A CA 1
ATOM 2416 C C . ALA A 1 323 ? -8.111 48.202 -7.721 1.00 92.94 323 ALA A C 1
ATOM 2418 O O . ALA A 1 323 ? -7.316 48.794 -6.993 1.00 92.94 323 ALA A O 1
ATOM 2419 N N . GLY A 1 324 ? -7.772 47.753 -8.935 1.00 90.31 324 GLY A N 1
ATOM 2420 C CA . GLY A 1 324 ? -6.416 47.833 -9.499 1.00 90.31 324 GLY A CA 1
ATOM 2421 C C . GLY A 1 324 ? -5.535 46.599 -9.253 1.00 90.31 324 GLY A C 1
ATOM 2422 O O . GLY A 1 324 ? -4.447 46.516 -9.819 1.00 90.31 324 GLY A O 1
ATOM 2423 N N . TYR A 1 325 ? -6.005 45.621 -8.472 1.00 94.50 325 TYR A N 1
ATOM 2424 C CA . TYR A 1 325 ? -5.299 44.367 -8.200 1.00 94.50 325 TYR A CA 1
ATOM 2425 C C . TYR A 1 325 ? -6.110 43.143 -8.640 1.00 94.50 325 TYR A C 1
ATOM 2427 O O . TYR A 1 325 ? -7.336 43.165 -8.713 1.00 94.50 325 TYR A O 1
ATOM 2435 N N . VAL A 1 326 ? -5.405 42.049 -8.922 1.00 95.25 326 VAL A N 1
ATOM 2436 C CA . VAL A 1 326 ? -5.947 40.756 -9.356 1.00 95.25 326 VAL A CA 1
ATOM 2437 C C . VAL A 1 326 ? -5.221 39.609 -8.648 1.00 95.25 326 VAL A C 1
ATOM 2439 O O . VAL A 1 326 ? -4.096 39.786 -8.179 1.00 95.25 326 VAL A O 1
ATOM 2442 N N . TRP A 1 327 ? -5.833 38.423 -8.570 1.00 96.50 327 TRP A N 1
ATOM 2443 C CA . TRP A 1 327 ? -5.151 37.237 -8.037 1.00 96.50 327 TRP A CA 1
ATOM 2444 C C . TRP A 1 327 ? -3.939 36.866 -8.890 1.00 96.50 327 TRP A C 1
ATOM 2446 O O . TRP A 1 327 ? -4.012 36.868 -10.118 1.00 96.50 327 TRP A O 1
ATOM 2456 N N . ARG A 1 328 ? -2.828 36.553 -8.223 1.00 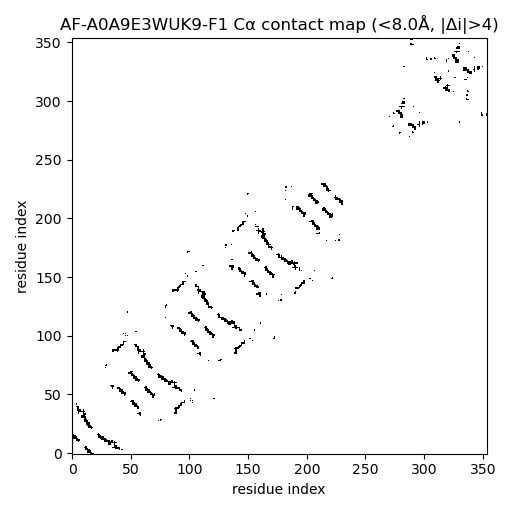95.38 328 ARG A N 1
ATOM 2457 C CA . ARG A 1 328 ? -1.538 36.248 -8.842 1.00 95.38 328 ARG A CA 1
ATOM 2458 C C . ARG A 1 328 ? -1.540 34.937 -9.617 1.00 95.38 328 ARG A C 1
ATOM 2460 O O . ARG A 1 328 ? -0.918 34.882 -10.672 1.00 95.38 328 ARG A O 1
ATOM 2467 N N . GLU A 1 329 ? -2.249 33.920 -9.126 1.00 93.56 329 GLU A N 1
ATOM 2468 C CA . GLU A 1 329 ? -2.391 32.617 -9.791 1.00 93.56 329 GLU A CA 1
ATOM 2469 C C . GLU A 1 329 ? -1.052 31.932 -10.124 1.00 93.56 329 GLU A C 1
ATOM 2471 O O . GLU A 1 329 ? -0.906 31.289 -11.164 1.00 93.56 329 GLU A O 1
ATOM 2476 N N . ALA A 1 330 ? -0.055 32.043 -9.241 1.00 88.31 330 ALA A N 1
ATOM 2477 C CA . ALA A 1 330 ? 1.221 31.349 -9.408 1.00 88.31 330 ALA A CA 1
ATOM 2478 C C . ALA A 1 330 ? 1.074 29.819 -9.360 1.00 88.31 330 ALA A C 1
ATOM 2480 O O . ALA A 1 330 ? 1.895 29.099 -9.924 1.00 88.31 330 ALA A O 1
ATOM 2481 N N . PHE A 1 331 ? 0.028 29.325 -8.700 1.00 89.50 331 PHE A N 1
ATOM 2482 C CA . PHE A 1 331 ? -0.370 27.923 -8.613 1.00 89.50 331 PHE A CA 1
ATOM 2483 C C . PHE A 1 331 ? -1.871 27.846 -8.295 1.00 89.50 331 PHE A C 1
ATOM 2485 O O . PHE A 1 331 ? -2.499 28.860 -7.982 1.00 89.50 331 PHE A O 1
ATOM 2492 N N . ASP A 1 332 ? -2.448 26.644 -8.354 1.00 89.25 332 ASP A N 1
ATOM 2493 C CA . ASP A 1 332 ? -3.862 26.444 -8.024 1.00 89.25 332 ASP A CA 1
ATOM 2494 C C . ASP A 1 332 ? -4.164 26.859 -6.572 1.00 89.25 332 ASP A C 1
ATOM 2496 O O . ASP A 1 332 ? -3.511 26.403 -5.629 1.00 89.25 332 ASP A O 1
ATOM 2500 N N . GLY A 1 333 ? -5.124 27.769 -6.402 1.00 87.31 333 GLY A N 1
ATOM 2501 C CA . GLY A 1 333 ? -5.460 28.384 -5.114 1.00 87.31 333 GLY A CA 1
ATOM 2502 C C . GLY A 1 333 ? -4.604 29.592 -4.694 1.00 87.31 333 GLY A C 1
ATOM 2503 O O . GLY A 1 333 ? -4.793 30.098 -3.586 1.00 87.31 333 GLY A O 1
ATOM 2504 N N . ASP A 1 334 ? -3.688 30.094 -5.531 1.00 93.56 334 ASP A N 1
ATOM 2505 C CA . ASP A 1 334 ? -2.919 31.311 -5.227 1.00 93.56 334 ASP A CA 1
ATOM 2506 C C . ASP A 1 334 ? -3.754 32.593 -5.392 1.00 93.56 334 ASP A C 1
ATOM 2508 O O . ASP A 1 334 ? -3.868 33.172 -6.475 1.00 93.56 334 ASP A O 1
ATOM 2512 N N . VAL A 1 335 ? -4.303 33.054 -4.269 1.00 94.00 335 VAL A N 1
ATOM 2513 C CA . VAL A 1 335 ? -5.150 34.255 -4.156 1.00 94.00 335 VAL A CA 1
ATOM 2514 C C . VAL A 1 335 ? -4.402 35.460 -3.566 1.00 94.00 335 VAL A C 1
ATOM 2516 O O . VAL A 1 335 ? -4.976 36.309 -2.876 1.00 94.00 335 VAL A O 1
ATOM 2519 N N . VAL A 1 336 ? -3.083 35.541 -3.756 1.00 95.62 336 VAL A N 1
ATOM 2520 C CA . VAL A 1 336 ? -2.314 36.753 -3.426 1.00 95.62 336 VAL A CA 1
ATOM 2521 C C . VAL A 1 336 ? -2.656 37.855 -4.432 1.00 95.62 336 VAL A C 1
ATOM 2523 O O . VAL A 1 336 ? -2.632 37.623 -5.636 1.00 95.62 336 VAL A O 1
ATOM 2526 N N . CYS A 1 337 ? -2.999 39.051 -3.950 1.00 95.31 337 CYS A N 1
ATOM 2527 C CA . CYS A 1 337 ? -3.385 40.174 -4.805 1.00 95.31 337 CYS A CA 1
ATOM 2528 C C . CYS A 1 337 ? -2.154 40.942 -5.309 1.00 95.31 337 CYS A C 1
ATOM 2530 O O . CYS A 1 337 ? -1.360 41.473 -4.525 1.00 95.31 337 CYS A O 1
ATOM 2532 N N . VAL A 1 338 ? -2.012 41.020 -6.631 1.00 95.50 338 VAL A N 1
ATOM 2533 C CA . VAL A 1 338 ? -0.905 41.669 -7.352 1.00 95.50 338 VAL A CA 1
ATOM 2534 C C . VAL A 1 338 ? -1.441 42.535 -8.491 1.00 95.50 338 VAL A C 1
ATOM 2536 O O . VAL A 1 338 ? -2.630 42.481 -8.799 1.00 95.50 338 VAL A O 1
ATOM 2539 N N . THR A 1 339 ? -0.603 43.365 -9.110 1.00 94.56 339 THR A N 1
ATOM 2540 C CA . THR A 1 339 ? -1.043 44.137 -10.282 1.00 94.56 339 THR A CA 1
ATOM 2541 C C . THR A 1 339 ? -1.207 43.216 -11.503 1.00 94.56 339 THR A C 1
ATOM 2543 O O . THR A 1 339 ? -0.595 42.139 -11.552 1.00 94.56 339 THR A O 1
ATOM 2546 N N . PRO A 1 340 ? -2.007 43.598 -12.514 1.00 94.19 340 PRO A N 1
ATOM 2547 C CA . PRO A 1 340 ? -2.167 42.806 -13.734 1.00 94.19 340 PRO A CA 1
ATOM 2548 C C . PRO A 1 340 ? -0.845 42.472 -14.445 1.00 94.19 340 PRO A C 1
ATOM 2550 O O . PRO A 1 340 ? -0.679 41.358 -14.944 1.00 94.19 340 PRO A O 1
ATOM 2553 N N . GLU A 1 341 ? 0.124 43.389 -14.435 1.00 93.06 341 GLU A N 1
ATOM 2554 C CA . GLU A 1 341 ? 1.442 43.209 -15.061 1.00 93.06 341 GLU A CA 1
ATOM 2555 C C . GLU A 1 341 ? 2.253 42.114 -14.352 1.00 93.06 341 GLU A C 1
ATOM 2557 O O . GLU A 1 341 ? 2.942 41.306 -14.984 1.00 93.06 341 GLU A O 1
ATOM 2562 N N . VAL A 1 342 ? 2.138 42.044 -13.024 1.00 93.19 342 VAL A N 1
ATOM 2563 C CA . VAL A 1 342 ? 2.782 41.004 -12.216 1.00 93.19 342 VAL A CA 1
ATOM 2564 C C . VAL A 1 342 ? 2.139 39.644 -12.474 1.00 93.19 342 VAL A C 1
ATOM 2566 O O . VAL A 1 342 ? 2.859 38.674 -12.695 1.00 93.19 342 VAL A O 1
ATOM 2569 N N . ARG A 1 343 ? 0.802 39.560 -12.534 1.00 94.81 343 ARG A N 1
ATOM 2570 C CA . ARG A 1 343 ? 0.104 38.311 -12.895 1.00 94.81 343 ARG A CA 1
ATOM 2571 C C . ARG A 1 343 ? 0.534 37.808 -14.277 1.00 94.81 343 ARG A C 1
ATOM 2573 O O . ARG A 1 343 ? 0.734 36.610 -14.457 1.00 94.81 343 ARG A O 1
ATOM 2580 N N . ALA A 1 344 ? 0.717 38.707 -15.246 1.00 91.69 344 ALA A N 1
ATOM 2581 C CA . ALA A 1 344 ? 1.240 38.347 -16.564 1.00 91.69 344 ALA A CA 1
ATOM 2582 C C . ALA A 1 344 ? 2.676 37.795 -16.489 1.00 91.69 344 ALA A C 1
ATOM 2584 O O . ALA A 1 344 ? 2.966 36.767 -17.098 1.00 91.69 344 ALA A O 1
ATOM 2585 N N . THR A 1 345 ? 3.543 38.417 -15.683 1.00 90.19 345 THR A N 1
ATOM 2586 C CA . THR A 1 345 ? 4.917 37.937 -15.443 1.00 90.19 345 THR A CA 1
ATOM 2587 C C . THR A 1 345 ? 4.927 36.529 -14.839 1.00 90.19 345 THR A C 1
ATOM 2589 O O . THR A 1 345 ? 5.612 35.644 -15.341 1.00 90.19 345 THR A O 1
ATOM 2592 N N . VAL A 1 346 ? 4.113 36.288 -13.810 1.00 92.31 346 VAL A N 1
ATOM 2593 C CA . VAL A 1 346 ? 4.020 34.992 -13.118 1.00 92.31 346 VAL A CA 1
ATOM 2594 C C . VAL A 1 346 ? 3.513 33.880 -14.040 1.00 92.31 346 VAL A C 1
ATOM 2596 O O . VAL A 1 346 ? 4.010 32.754 -13.991 1.00 92.31 346 VAL A O 1
ATOM 2599 N N . ARG A 1 347 ? 2.554 34.186 -14.923 1.00 89.81 347 ARG A N 1
ATOM 2600 C CA . ARG A 1 347 ? 2.077 33.237 -15.942 1.00 89.81 347 ARG A CA 1
ATOM 2601 C C . ARG A 1 347 ? 3.181 32.840 -16.918 1.00 89.81 347 ARG A C 1
ATOM 2603 O O . ARG A 1 347 ? 3.283 31.666 -17.264 1.00 89.81 347 ARG A O 1
ATOM 2610 N N . GLU A 1 348 ? 4.006 33.794 -17.332 1.00 85.75 348 GLU A N 1
ATOM 2611 C CA . GLU A 1 348 ? 5.139 33.528 -18.218 1.00 85.75 348 GLU A CA 1
ATOM 2612 C C . GLU A 1 348 ? 6.229 32.701 -17.521 1.00 85.75 348 GLU A C 1
ATOM 2614 O O . GLU A 1 348 ? 6.727 31.735 -18.096 1.00 85.75 348 GLU A O 1
ATOM 2619 N N . GLU A 1 349 ? 6.540 32.994 -16.256 1.00 87.12 349 GLU A N 1
ATOM 2620 C CA . GLU A 1 349 ? 7.455 32.181 -15.441 1.00 87.12 349 GLU A CA 1
ATOM 2621 C C . GLU A 1 349 ? 6.964 30.731 -15.305 1.00 87.12 349 GLU A C 1
ATOM 2623 O O . GLU A 1 349 ? 7.746 29.793 -15.456 1.00 87.12 349 GLU A O 1
ATOM 2628 N N . ASN A 1 350 ? 5.659 30.534 -15.094 1.00 85.19 350 ASN A N 1
ATOM 2629 C CA . ASN A 1 350 ? 5.051 29.204 -15.051 1.00 85.19 350 ASN A CA 1
ATOM 2630 C C . ASN A 1 350 ? 5.139 28.484 -16.408 1.00 85.19 350 ASN A C 1
ATOM 2632 O O . ASN A 1 350 ? 5.422 27.288 -16.444 1.00 85.19 350 ASN A O 1
ATOM 2636 N N . ARG A 1 351 ? 4.938 29.203 -17.522 1.00 84.94 351 ARG A N 1
ATOM 2637 C CA . ARG A 1 351 ? 5.026 28.661 -18.890 1.00 84.94 351 ARG A CA 1
ATOM 2638 C C . ARG A 1 351 ? 6.448 28.241 -19.263 1.00 84.94 351 ARG A C 1
ATOM 2640 O O . ARG A 1 351 ? 6.636 27.251 -19.956 1.00 84.94 351 ARG A O 1
ATOM 2647 N N . LEU A 1 352 ? 7.452 28.999 -18.831 1.00 75.88 352 LEU A N 1
ATOM 2648 C CA . LEU A 1 352 ? 8.864 28.689 -19.080 1.00 75.88 352 LEU A CA 1
ATOM 2649 C C . LEU A 1 352 ? 9.398 27.571 -18.170 1.00 75.88 352 LEU A C 1
ATOM 2651 O O . LEU A 1 352 ? 10.487 27.052 -18.414 1.00 75.88 352 LEU A O 1
ATOM 2655 N N . SER A 1 353 ? 8.642 27.209 -17.131 1.00 66.75 353 SER A N 1
ATOM 2656 C CA . SER A 1 353 ? 9.000 26.183 -16.152 1.00 66.75 353 SER A CA 1
ATOM 2657 C C . SER A 1 353 ? 8.362 24.808 -16.412 1.00 66.75 353 SER A C 1
ATOM 2659 O O . SER A 1 353 ? 8.666 23.884 -15.654 1.00 66.75 353 SER A O 1
ATOM 2661 N N . SER A 1 354 ? 7.485 24.672 -17.419 1.00 46.69 354 SER A N 1
ATOM 2662 C CA . SER A 1 354 ? 6.770 23.428 -17.771 1.00 46.69 354 SER A CA 1
ATOM 2663 C C . SER A 1 354 ? 7.538 22.515 -18.716 1.00 46.69 354 SER A C 1
ATOM 2665 O O . SER A 1 354 ? 8.034 23.049 -19.736 1.00 46.69 354 SER A O 1
#

Radius of gyration: 25.92 Å; Cα contacts (8 Å, |Δi|>4): 810; chains: 1; bounding box: 70×68×53 Å

Nearest PDB structures (foldseek):
  6gxr-assembly1_A  TM=9.406E-01  e=7.579E-20  Burkholderia pseudomallei
  7c3e-assembly1_B  TM=7.236E-01  e=9.148E-08  Orbilia oligospora ATCC 24927
  5y2z-assembly3_F  TM=6.919E-01  e=1.673E-04  Homo sapiens
  3iuj-assembly1_A  TM=5.216E-01  e=5.688E-04  Aeromonas caviae
  3iuq-assembly1_A  TM=4.901E-01  e=9.923E-04  Aeromonas caviae

Secondary structure (DSSP, 8-state):
-EEEEE-TTS-EEEEE-STTS--EEEEE-S-TTSS-TT--EEEEEETTTTEEEEEEE-TTS-EEEEEEETT-PPPPPEESS-TTSS-TT--EEEEEETTTTEEEEEEE-TTS-EEEEEEETT-PPPPPEE-S-TTSS-TTS-EEEEEETGGGEEEEEEE-TTS-EEEEEEETT-PPPPPEESS-TTSS-TT-EEEEEEETTTTEEEEEEESSSEEEEEEETT-PPEEEEEPPS-PPPP-------------------------S------S-PPPTT-EE--SSTT---EE-HHHHHHHHHHHHTTTTTEETTSTTSTTEEPTT-EE--SSTT---EE-HHHHHHHHHHHHHT-

Foldseek 3Di:
DKDWFQACQRFIFIWDDDDPDDIDDRDGQEDGQQFHHRFAKEWDFQPQQRKIKIWTQGCQRFIWIWMDGPPDHIDYIDTLADGQQAHTSAHKEWEFQPQQSKIKIWTQGPQRFIKIWMDGPPDRIDYIDTQADGQLAHTSADKEWDFQPLQSKIKIWWQGQQRFIKIWMDGPPDDIDYIDTLADGPPGHGRFDKYWDQDPVFSKIKMWTDPPFIKIWIDTSPDRIDYIDTDDDDDPDPPPPPPDDDDDDDDDDDDDDDDDDPDPDDDDDDPPQADPQWHFLCLDVPRRQTDGPVNSVVSVVLVVCQQVQFDCPDPVHHLHGDPQWAFLCLDVPRSRTDGPVNSVVSVVSSVVRD